Protein AF-A0A7S2J6K0-F1 (afdb_monomer_lite)

Organism: NCBI:txid327968

Foldseek 3Di:
DDDDDDDDDDDDDDDDDDDDDDDDDDDDDDDDDDDDDDDDDDDDDDDDDDDDDDDDDDDPPPDPPPPDDQPDPEPWKKWKAWPLRLKIKIAHPVLVVLLLVLCCVALNVNRSVPIDIGTDGCCVPPNQPAFPAQDPQRNRITMTGNPDPVSNVSVVVSVVVSLVVSCVVVVDDSVVSLQRSLVSGPNSDDPPPPDD

Secondary structure (DSSP, 8-state):
-PPPPPPPPP--PPPP---------PPPPPPPPPPPPPPPP-PPP-------------------------S-S-TTEEEE--TTSS-EEEEEHHHHHHHHHHHHTSTTHHHHTT---EES-HHHHH---EEEEE-SS-TTEEEEE-S-HHHHHHHHHHHHHHHHHHHHHHT--HHHHHHHHHHHSTTS---TT---

Sequence (196 aa):
QWPPMPQGQPGEQQPSLEAVARQPAEMPAAAPPAKPMAEPVAEKPVEQPAAEESEPQAAEQEKPQYVRKPLSKWTNAAYFMPRGDGWCFEGNKAYLTRALKRLQDSPLKRLYENSTLQAGTCGESRGYKNRVGADICFPKADRYSDGSWKTMLAGSTAEATEMAQFAGKTGKRPSLIEGKFREVCDSGATSFGATL

pLDDT: mean 78.18, std 17.03, range [30.7, 97.94]

Radius of gyration: 26.59 Å; chains: 1; bounding box: 59×89×52 Å

Structure (mmCIF, N/CA/C/O backbone):
data_AF-A0A7S2J6K0-F1
#
_entry.id   AF-A0A7S2J6K0-F1
#
loop_
_atom_site.group_PDB
_atom_site.id
_atom_site.type_symbol
_atom_site.label_atom_id
_atom_site.label_alt_id
_atom_site.label_comp_id
_atom_site.label_asym_id
_atom_site.label_entity_id
_atom_site.label_seq_id
_atom_site.pdbx_PDB_ins_code
_atom_site.Cartn_x
_atom_site.Cartn_y
_atom_site.Cartn_z
_atom_site.occupancy
_atom_site.B_iso_or_equiv
_atom_site.auth_seq_id
_atom_site.auth_comp_id
_atom_site.auth_asym_id
_atom_site.auth_atom_id
_atom_site.pdbx_PDB_model_num
ATOM 1 N N . GLN A 1 1 ? -13.837 -42.517 -12.004 1.00 62.06 1 GLN A N 1
ATOM 2 C CA . GLN A 1 1 ? -14.923 -42.602 -11.006 1.00 62.06 1 GLN A CA 1
ATOM 3 C C . GLN A 1 1 ? -14.745 -41.414 -10.078 1.00 62.06 1 GLN A C 1
ATOM 5 O O . GLN A 1 1 ? -13.693 -41.307 -9.464 1.00 62.06 1 GLN A O 1
ATOM 10 N N . TRP A 1 2 ? -15.670 -40.457 -10.116 1.00 51.41 2 TRP A N 1
ATOM 11 C CA . TRP A 1 2 ? -15.615 -39.232 -9.309 1.00 51.41 2 TRP A CA 1
ATOM 12 C C . TRP A 1 2 ? -16.355 -39.452 -7.981 1.00 51.41 2 TRP A C 1
ATOM 14 O O . TRP A 1 2 ? -17.357 -40.171 -7.990 1.00 51.41 2 TRP A O 1
ATOM 24 N N . PRO A 1 3 ? -15.894 -38.875 -6.855 1.00 65.12 3 PRO A N 1
ATOM 25 C CA . PRO A 1 3 ? -16.595 -39.006 -5.584 1.00 65.12 3 PRO A CA 1
ATOM 26 C C . PRO A 1 3 ? -17.894 -38.176 -5.574 1.00 65.12 3 PRO A C 1
ATOM 28 O O . PRO A 1 3 ? -17.943 -37.108 -6.194 1.00 65.12 3 PRO A O 1
ATOM 31 N N . PRO A 1 4 ? -18.949 -38.644 -4.882 1.00 67.81 4 PRO A N 1
ATOM 32 C CA . PRO A 1 4 ? -20.199 -37.905 -4.748 1.00 67.81 4 PRO A CA 1
ATOM 33 C C . PRO A 1 4 ? -20.030 -36.674 -3.846 1.00 67.81 4 PRO A C 1
ATOM 35 O O . PRO A 1 4 ? -19.311 -36.708 -2.847 1.00 67.81 4 PRO A O 1
ATOM 38 N N . MET A 1 5 ? -20.714 -35.584 -4.203 1.00 62.66 5 MET A N 1
ATOM 39 C CA . MET A 1 5 ? -20.766 -34.352 -3.410 1.00 62.66 5 MET A CA 1
ATOM 40 C C . MET A 1 5 ? -21.702 -34.510 -2.198 1.00 62.66 5 MET A C 1
ATOM 42 O O . MET A 1 5 ? -22.752 -35.147 -2.332 1.00 62.66 5 MET A O 1
ATOM 46 N N . PRO A 1 6 ? -21.374 -33.922 -1.032 1.00 68.00 6 PRO A N 1
ATOM 47 C CA . PRO A 1 6 ? -22.246 -33.963 0.136 1.00 68.00 6 PRO A CA 1
ATOM 48 C C . PRO A 1 6 ? -23.488 -33.083 -0.064 1.00 68.00 6 PRO A C 1
ATOM 50 O O . PRO A 1 6 ? -23.398 -31.931 -0.491 1.00 68.00 6 PRO A O 1
ATOM 53 N N . GLN A 1 7 ? -24.654 -33.650 0.255 1.00 68.94 7 GLN A N 1
ATOM 54 C CA . GLN A 1 7 ? -25.936 -32.950 0.279 1.00 68.94 7 GLN A CA 1
ATOM 55 C C . GLN A 1 7 ? -26.016 -32.032 1.505 1.00 68.94 7 GLN A C 1
ATOM 57 O O . GLN A 1 7 ? -25.634 -32.418 2.610 1.00 68.94 7 GLN A O 1
ATOM 62 N N . GLY A 1 8 ? -26.482 -30.802 1.280 1.00 57.81 8 GLY A N 1
ATOM 63 C CA . GLY A 1 8 ? -26.569 -29.749 2.286 1.00 57.81 8 GLY A CA 1
ATOM 64 C C . GLY A 1 8 ? -27.556 -30.056 3.413 1.00 57.81 8 GLY A C 1
ATOM 65 O O . GLY A 1 8 ? -28.595 -30.681 3.203 1.00 57.81 8 GLY A O 1
ATOM 66 N N . GLN A 1 9 ? -27.232 -29.572 4.611 1.00 64.69 9 GLN A N 1
ATOM 67 C CA . GLN A 1 9 ? -28.157 -29.545 5.739 1.00 64.69 9 GLN A CA 1
ATOM 68 C C . GLN A 1 9 ? -28.979 -28.247 5.727 1.00 64.69 9 GLN A C 1
ATOM 70 O O . GLN A 1 9 ? -28.408 -27.179 5.495 1.00 64.69 9 GLN A O 1
ATOM 75 N N . PRO A 1 10 ? -30.294 -28.304 5.997 1.00 60.75 10 PRO A N 1
ATOM 76 C CA . PRO A 1 10 ? -31.095 -27.123 6.255 1.00 60.75 10 PRO A CA 1
ATOM 77 C C . PRO A 1 10 ? -31.144 -26.832 7.759 1.00 60.75 10 PRO A C 1
ATOM 79 O O . PRO A 1 10 ? -31.333 -27.736 8.571 1.00 60.75 10 PRO A O 1
ATOM 82 N N . GLY A 1 11 ? -31.086 -25.549 8.107 1.00 56.16 11 GLY A N 1
ATOM 83 C CA . GLY 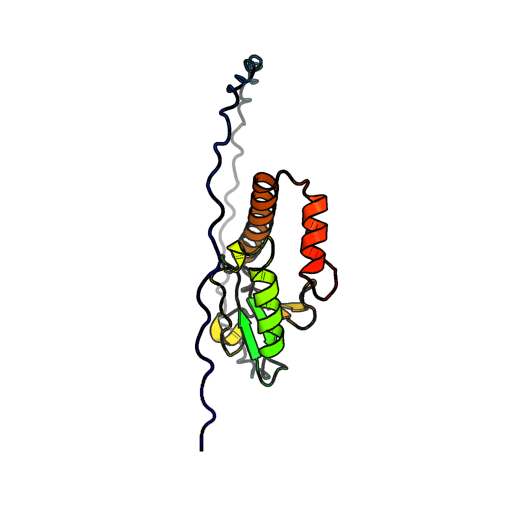A 1 11 ? -31.642 -25.056 9.363 1.00 56.16 11 GLY A CA 1
ATOM 84 C C . GLY A 1 11 ? -30.622 -24.441 10.303 1.00 56.16 11 GLY A C 1
ATOM 85 O O . GLY A 1 11 ? -30.191 -25.081 11.253 1.00 56.16 11 GLY A O 1
ATOM 86 N N . GLU A 1 12 ? -30.350 -23.153 10.108 1.00 60.84 12 GLU A N 1
ATOM 87 C CA . GLU A 1 12 ? -29.908 -22.302 11.207 1.00 60.84 12 GLU A CA 1
ATOM 88 C C . GLU A 1 12 ? -30.974 -21.224 11.417 1.00 60.84 12 GLU A C 1
ATOM 90 O O . GLU A 1 12 ? -31.349 -20.483 10.505 1.00 60.84 12 GLU A O 1
ATOM 95 N N . GLN A 1 13 ? -31.571 -21.269 12.605 1.00 57.97 13 GLN A N 1
ATOM 96 C CA . GLN A 1 13 ? -32.702 -20.461 13.037 1.00 57.97 13 GLN A CA 1
ATOM 97 C C . GLN A 1 13 ? -32.263 -19.002 13.195 1.00 57.97 13 GLN A C 1
ATOM 99 O O . GLN A 1 13 ? -31.280 -18.711 13.873 1.00 57.97 13 GLN A O 1
ATOM 104 N N . GLN A 1 14 ? -33.007 -18.074 12.590 1.00 60.84 14 GLN A N 1
ATOM 105 C CA . GLN A 1 14 ? -32.821 -16.644 12.829 1.00 60.84 14 GLN A CA 1
ATOM 106 C C . GLN A 1 14 ? -33.269 -16.292 14.258 1.00 60.84 14 GLN A C 1
ATOM 108 O O . GLN A 1 14 ? -34.401 -16.622 14.623 1.00 60.84 14 GLN A O 1
ATOM 113 N N . PRO A 1 15 ? -32.449 -15.592 15.062 1.00 63.72 15 PRO A N 1
ATOM 114 C CA . PRO A 1 15 ? -32.917 -15.032 16.319 1.00 63.72 15 PRO A CA 1
ATOM 115 C C . PRO A 1 15 ? -33.885 -13.871 16.059 1.00 63.72 15 PRO A C 1
ATOM 117 O O . PRO A 1 15 ? -33.641 -12.985 15.236 1.00 63.72 15 PRO A O 1
ATOM 120 N N . SER A 1 16 ? -35.002 -13.931 16.778 1.00 59.34 16 SER A N 1
ATOM 121 C CA . SER A 1 16 ? -36.100 -12.971 16.777 1.00 59.34 16 SER A CA 1
ATOM 122 C C . SER A 1 16 ? -35.623 -11.577 17.200 1.00 59.34 16 SER A C 1
ATOM 124 O O . SER A 1 16 ? -34.851 -11.428 18.146 1.00 59.34 16 SER A O 1
ATOM 126 N N . LEU A 1 17 ? -36.097 -10.553 16.491 1.00 53.69 17 LEU A N 1
ATOM 127 C CA . LEU A 1 17 ? -35.864 -9.142 16.785 1.00 53.69 17 LEU A CA 1
ATOM 128 C C . LEU A 1 17 ? -36.691 -8.733 18.011 1.00 53.69 17 LEU A C 1
ATOM 130 O O . LEU A 1 17 ? -37.835 -8.302 17.874 1.00 53.69 17 LEU A O 1
ATOM 134 N N . GLU A 1 18 ? -36.126 -8.861 19.210 1.00 61.12 18 GLU A N 1
ATOM 135 C CA . GLU A 1 18 ? -36.697 -8.223 20.395 1.00 61.12 18 GLU A CA 1
ATOM 136 C C . GLU A 1 18 ? -36.348 -6.730 20.440 1.00 61.12 18 GLU A C 1
ATOM 138 O O . GLU A 1 18 ? -35.238 -6.285 20.140 1.00 61.12 18 GLU A O 1
ATOM 143 N N . ALA A 1 19 ? -37.379 -5.957 20.765 1.00 58.88 19 ALA A N 1
ATOM 144 C CA . ALA A 1 19 ? -37.457 -4.514 20.692 1.00 58.88 19 ALA A CA 1
ATOM 145 C C . ALA A 1 19 ? -36.425 -3.814 21.590 1.00 58.88 19 ALA A C 1
ATOM 147 O O . ALA A 1 19 ? -36.491 -3.877 22.817 1.00 58.88 19 ALA A O 1
ATOM 148 N N . VAL A 1 20 ? -35.521 -3.051 20.973 1.00 58.31 20 VAL A N 1
ATOM 149 C CA . VAL A 1 20 ? -34.694 -2.074 21.686 1.00 58.31 20 VAL A CA 1
ATOM 150 C C . VAL A 1 20 ? -35.562 -0.862 22.013 1.00 58.31 20 VAL A C 1
ATOM 152 O O . VAL A 1 20 ? -35.980 -0.104 21.134 1.00 58.31 20 VAL A O 1
ATOM 155 N N . ALA A 1 21 ? -35.843 -0.707 23.305 1.00 56.94 21 ALA A N 1
ATOM 156 C CA . ALA A 1 21 ? -36.495 0.451 23.887 1.00 56.94 21 ALA A CA 1
ATOM 157 C C . ALA A 1 21 ? -35.779 1.751 23.478 1.00 56.94 21 ALA A C 1
ATOM 159 O O . ALA A 1 21 ? -34.568 1.905 23.646 1.00 56.94 21 ALA A O 1
ATOM 160 N N . ARG A 1 22 ? -36.555 2.701 22.947 1.00 56.19 22 ARG A N 1
ATOM 161 C CA . ARG A 1 22 ? -36.131 4.078 22.676 1.00 56.19 22 ARG A CA 1
ATOM 162 C C . ARG A 1 22 ? -35.703 4.747 23.984 1.00 56.19 22 ARG A C 1
ATOM 164 O O . ARG A 1 22 ? -36.545 4.998 24.842 1.00 56.19 22 ARG A O 1
ATOM 171 N N . GLN A 1 23 ? -34.422 5.075 24.111 1.00 69.12 23 GLN A N 1
ATOM 172 C CA . GLN A 1 23 ? -33.962 6.046 25.102 1.00 69.12 23 GLN A CA 1
ATOM 173 C C . GLN A 1 23 ? -34.340 7.469 24.645 1.00 69.12 23 GLN A C 1
ATOM 175 O O . GLN A 1 23 ? -34.286 7.753 23.443 1.00 69.12 23 GLN A O 1
ATOM 180 N N . PRO A 1 24 ? -34.751 8.360 25.565 1.00 62.44 24 PRO A N 1
ATOM 181 C CA . PRO A 1 24 ? -35.012 9.758 25.249 1.00 62.44 24 PRO A CA 1
ATOM 182 C C . PRO A 1 24 ? -33.707 10.470 24.875 1.00 62.44 24 PRO A C 1
ATOM 184 O O . PRO A 1 24 ? -32.676 10.289 25.516 1.00 62.44 24 PRO A O 1
ATOM 187 N N . ALA A 1 25 ? -33.766 11.273 23.814 1.00 52.97 25 ALA A N 1
ATOM 188 C CA . ALA A 1 25 ? -32.661 12.100 23.359 1.00 52.97 25 ALA A CA 1
ATOM 189 C C . ALA A 1 25 ? -32.331 13.171 24.411 1.00 52.97 25 ALA A C 1
ATOM 191 O O . ALA A 1 25 ? -33.130 14.078 24.647 1.00 52.97 25 ALA A O 1
ATOM 192 N N . GLU A 1 26 ? -31.151 13.080 25.023 1.00 59.31 26 GLU A N 1
ATOM 193 C CA . GLU A 1 26 ? -30.549 14.203 25.738 1.00 59.31 26 GLU A CA 1
ATOM 194 C C . GLU A 1 26 ? -30.203 15.300 24.724 1.00 59.31 26 GLU A C 1
ATOM 196 O O . GLU A 1 26 ? -29.438 15.097 23.779 1.00 59.31 26 GLU A O 1
ATOM 201 N N . MET A 1 27 ? -30.815 16.470 24.899 1.00 65.31 27 MET A N 1
ATOM 202 C CA . MET A 1 27 ? -30.489 17.667 24.133 1.00 65.31 27 MET A CA 1
ATOM 203 C C . MET A 1 27 ? -29.102 18.175 24.555 1.00 65.31 27 MET A C 1
ATOM 205 O O . MET A 1 27 ? -28.880 18.370 25.753 1.00 65.31 27 MET A O 1
ATOM 209 N N . PRO A 1 28 ? -28.171 18.442 23.622 1.00 66.69 28 PRO A N 1
ATOM 210 C CA . PRO A 1 28 ? -26.903 19.057 23.976 1.00 66.69 28 PRO A CA 1
ATOM 211 C C . PRO A 1 28 ? -27.124 20.496 24.457 1.00 66.69 28 PRO A C 1
ATOM 213 O O . PRO A 1 28 ? -27.840 21.286 23.837 1.00 66.69 28 PRO A O 1
ATOM 216 N N . ALA A 1 29 ? -26.485 20.811 25.583 1.00 63.78 29 ALA A N 1
ATOM 217 C CA . ALA A 1 29 ? -26.439 22.135 26.179 1.00 63.78 29 ALA A CA 1
ATOM 218 C C . ALA A 1 29 ? -25.915 23.186 25.186 1.00 63.78 29 ALA A C 1
ATOM 220 O O . ALA A 1 29 ? -25.004 22.931 24.395 1.00 63.7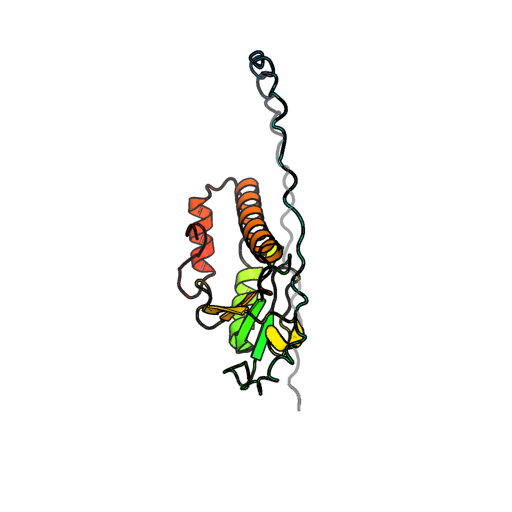8 29 ALA A O 1
ATOM 221 N N . ALA A 1 30 ? -26.514 24.376 25.257 1.00 63.94 30 ALA A N 1
ATOM 222 C CA . ALA A 1 30 ? -26.201 25.534 24.434 1.00 63.94 30 ALA A CA 1
ATOM 223 C C . ALA A 1 30 ? -24.698 25.863 24.435 1.00 63.94 30 ALA A C 1
ATOM 225 O O . ALA A 1 30 ? -24.056 25.938 25.485 1.00 63.94 30 ALA A O 1
ATOM 226 N N . ALA A 1 31 ? -24.155 26.080 23.237 1.00 70.81 31 ALA A N 1
ATOM 227 C CA . ALA A 1 31 ? -22.777 26.498 23.032 1.00 70.81 31 ALA A CA 1
ATOM 228 C C . ALA A 1 31 ? -22.505 27.871 23.688 1.00 70.81 31 ALA A C 1
ATOM 230 O O . ALA A 1 31 ? -23.368 28.753 23.638 1.00 70.81 31 ALA A O 1
ATOM 231 N N . PRO A 1 32 ? -21.315 28.086 24.278 1.00 73.81 32 PRO A N 1
ATOM 232 C CA . PRO A 1 32 ? -20.933 29.387 24.814 1.00 73.81 32 PRO A CA 1
ATOM 233 C C . PRO A 1 32 ? -20.784 30.434 23.692 1.00 73.81 32 PRO A C 1
ATOM 235 O O . PRO A 1 32 ? -20.423 30.082 22.565 1.00 73.81 32 PRO A O 1
ATOM 238 N N . PRO A 1 33 ? -21.030 31.726 23.985 1.00 68.62 33 PRO A N 1
ATOM 239 C CA . PRO A 1 33 ? -20.929 32.797 23.001 1.00 68.62 33 PRO A CA 1
ATOM 240 C C . PRO A 1 33 ? -19.501 32.924 22.458 1.00 68.62 33 PRO A C 1
ATOM 242 O O . PRO A 1 33 ? -18.520 32.926 23.207 1.00 68.62 33 PRO A O 1
ATOM 245 N N . ALA A 1 34 ? -19.404 33.039 21.133 1.00 59.97 34 ALA A N 1
ATOM 246 C CA . ALA A 1 34 ? -18.157 33.271 20.422 1.00 59.97 34 ALA A CA 1
ATOM 247 C C . ALA A 1 34 ? -17.523 34.596 20.874 1.00 59.97 34 ALA A C 1
ATOM 249 O O . ALA A 1 34 ? -18.178 35.639 20.909 1.00 59.97 34 ALA A O 1
ATOM 250 N N . LYS A 1 35 ? -16.232 34.551 21.219 1.00 70.62 35 LYS A N 1
ATOM 251 C CA . LYS A 1 35 ? -15.435 35.753 21.478 1.00 70.62 35 LYS A CA 1
ATOM 252 C C . LYS A 1 35 ? -15.275 36.556 20.176 1.00 70.62 35 LYS A C 1
ATOM 254 O O . LYS A 1 35 ? -15.101 35.939 19.124 1.00 70.62 35 LYS A O 1
ATOM 259 N N . PRO A 1 36 ? -15.302 37.899 20.235 1.00 65.75 36 PRO A N 1
ATOM 260 C CA . PRO A 1 36 ? -15.110 38.749 19.066 1.00 65.75 36 PRO A CA 1
ATOM 261 C C . PRO A 1 36 ? -13.719 38.517 18.468 1.00 65.75 36 PRO A C 1
ATOM 263 O O . PRO A 1 36 ? -12.709 38.547 19.174 1.00 65.75 36 PRO A O 1
ATOM 266 N N . MET A 1 37 ? -13.693 38.228 17.168 1.00 62.03 37 MET A N 1
ATOM 267 C CA . MET A 1 37 ? -12.468 38.078 16.392 1.00 62.03 37 MET A CA 1
ATOM 268 C C . MET A 1 37 ? -11.801 39.445 16.236 1.00 62.03 37 MET A C 1
ATOM 270 O O . MET A 1 37 ? -12.466 40.436 15.941 1.00 62.03 37 MET A O 1
ATOM 274 N N . ALA A 1 38 ? -10.492 39.473 16.473 1.00 62.28 38 ALA A N 1
ATOM 275 C CA . ALA A 1 38 ? -9.652 40.645 16.301 1.00 62.28 38 ALA A CA 1
ATOM 276 C C . ALA A 1 38 ? -9.634 41.113 14.837 1.00 62.28 38 ALA A C 1
ATOM 278 O O . ALA A 1 38 ? -9.703 40.305 13.908 1.00 62.28 38 ALA A O 1
ATOM 279 N N . GLU A 1 39 ? -9.543 42.431 14.678 1.00 66.31 39 GLU A N 1
ATOM 280 C CA . GLU A 1 39 ? -9.504 43.158 13.413 1.00 66.31 39 GLU A CA 1
ATOM 281 C C . GLU A 1 39 ? -8.365 42.700 12.480 1.00 66.31 39 GLU A C 1
ATOM 283 O O . GLU A 1 39 ? -7.273 42.357 12.946 1.00 66.31 39 GLU A O 1
ATOM 288 N N . PRO A 1 40 ? -8.586 42.730 11.152 1.00 63.16 40 PRO A N 1
ATOM 289 C CA . PRO A 1 40 ? -7.553 42.444 10.169 1.00 63.16 40 PRO A CA 1
ATOM 290 C C . PRO A 1 40 ? -6.537 43.591 10.114 1.00 63.16 40 PRO A C 1
ATOM 292 O O . PRO A 1 40 ? -6.861 44.726 9.765 1.00 63.16 40 PRO A O 1
ATOM 295 N N . VAL A 1 41 ? -5.283 43.281 10.437 1.00 63.44 41 VAL A N 1
ATOM 296 C CA . VAL A 1 41 ? -4.159 44.199 10.241 1.00 63.44 41 VAL A CA 1
ATOM 297 C C . VAL A 1 41 ? -3.853 44.246 8.744 1.00 63.44 41 VAL A C 1
ATOM 299 O O . VAL A 1 41 ? -3.550 43.224 8.135 1.00 63.44 41 VAL A O 1
ATOM 302 N N . ALA A 1 42 ? -3.974 45.432 8.150 1.00 64.81 42 ALA A N 1
ATOM 303 C CA . ALA A 1 42 ? -3.678 45.680 6.746 1.00 64.81 42 ALA A CA 1
ATOM 304 C C . ALA A 1 42 ? -2.196 45.392 6.440 1.00 64.81 42 ALA A C 1
ATOM 306 O O . ALA A 1 42 ? -1.306 46.137 6.857 1.00 64.81 42 ALA A O 1
ATOM 307 N N . GLU A 1 43 ? -1.934 44.312 5.705 1.00 55.44 43 GLU A N 1
ATOM 308 C CA . GLU A 1 43 ? -0.618 44.027 5.136 1.00 55.44 43 GLU A CA 1
ATOM 309 C C . GLU A 1 43 ? -0.312 45.001 3.992 1.00 55.44 43 GLU A C 1
ATOM 311 O O . GLU A 1 43 ? -1.120 45.230 3.089 1.00 55.44 43 GLU A O 1
ATOM 316 N N . LYS A 1 44 ? 0.875 45.609 4.060 1.00 63.22 44 LYS A N 1
ATOM 317 C CA . LYS A 1 44 ? 1.406 46.491 3.020 1.00 63.22 44 LYS A CA 1
ATOM 318 C C . LYS A 1 44 ? 1.789 45.681 1.771 1.00 63.22 44 LYS A C 1
ATOM 320 O O . LYS A 1 44 ? 2.328 44.585 1.920 1.00 63.22 44 LYS A O 1
ATOM 325 N N . PRO A 1 45 ? 1.624 46.238 0.558 1.00 61.50 45 PRO A N 1
ATOM 326 C CA . PRO A 1 45 ? 2.122 45.624 -0.669 1.00 61.50 45 PRO A CA 1
ATOM 327 C C . PRO A 1 45 ? 3.654 45.576 -0.640 1.00 61.50 45 PRO A C 1
ATOM 329 O O . PRO A 1 45 ? 4.307 46.617 -0.553 1.00 61.50 45 PRO A O 1
ATOM 332 N N . VAL A 1 46 ? 4.226 44.374 -0.690 1.00 63.00 46 VAL A N 1
ATOM 333 C CA . VAL A 1 46 ? 5.657 44.178 -0.940 1.00 63.00 46 VAL A CA 1
ATOM 334 C C . VAL A 1 46 ? 5.850 44.108 -2.450 1.00 63.00 46 VAL A C 1
ATOM 336 O O . VAL A 1 46 ? 5.389 43.180 -3.110 1.00 63.00 46 VAL A O 1
ATOM 339 N N . GLU A 1 47 ? 6.507 45.131 -2.981 1.00 62.19 47 GLU A N 1
ATOM 340 C CA . GLU A 1 47 ? 6.922 45.253 -4.373 1.00 62.19 47 GLU A CA 1
ATOM 341 C C . GLU A 1 47 ? 7.986 44.182 -4.677 1.00 62.19 47 GLU A C 1
ATOM 343 O O . GLU A 1 47 ? 9.066 44.168 -4.085 1.00 62.19 47 GLU A O 1
ATOM 348 N N . GLN A 1 48 ? 7.645 43.227 -5.547 1.00 67.19 48 GLN A N 1
ATOM 349 C CA . GLN A 1 48 ? 8.557 42.186 -6.022 1.00 67.19 48 GLN A CA 1
ATOM 350 C C . GLN A 1 48 ? 9.437 42.743 -7.151 1.00 67.19 48 GLN A C 1
ATOM 352 O O . GLN A 1 48 ? 8.891 43.251 -8.133 1.00 67.19 48 GLN A O 1
ATOM 357 N N . PRO A 1 49 ? 10.774 42.621 -7.083 1.00 58.88 49 PRO A N 1
ATOM 358 C CA . PRO A 1 49 ? 11.622 42.938 -8.221 1.00 58.88 49 PRO A CA 1
ATOM 359 C C . PRO A 1 49 ? 11.463 41.872 -9.312 1.00 58.88 49 PRO A C 1
ATOM 361 O O . PRO A 1 49 ? 11.595 40.672 -9.062 1.00 58.88 49 PRO A O 1
ATOM 364 N N . ALA A 1 50 ? 11.190 42.342 -10.529 1.00 55.81 50 ALA A N 1
ATOM 365 C CA . ALA A 1 50 ? 11.211 41.556 -11.752 1.00 55.81 50 ALA A CA 1
ATOM 366 C C . ALA A 1 50 ? 12.635 41.029 -11.991 1.00 55.81 50 ALA A C 1
ATOM 368 O O . ALA A 1 50 ? 13.535 41.787 -12.351 1.00 55.81 50 ALA A O 1
ATOM 369 N N . ALA A 1 51 ? 12.842 39.736 -11.744 1.00 56.56 51 ALA A N 1
ATOM 370 C CA . ALA A 1 51 ? 14.065 39.047 -12.118 1.00 56.56 51 ALA A CA 1
ATOM 371 C C . ALA A 1 51 ? 13.909 38.507 -13.541 1.00 56.56 51 ALA A C 1
ATOM 373 O O . ALA A 1 51 ? 13.014 37.719 -13.838 1.00 56.56 51 ALA A O 1
ATOM 374 N N . GLU A 1 52 ? 14.790 39.015 -14.389 1.00 51.69 52 GLU A N 1
ATOM 375 C CA . GLU A 1 52 ? 14.944 38.772 -15.812 1.00 51.69 52 GLU A CA 1
ATOM 376 C C . GLU A 1 52 ? 15.162 37.284 -16.119 1.00 51.69 52 GLU A C 1
ATOM 378 O O . GLU A 1 52 ? 16.091 36.635 -15.634 1.00 51.69 52 GLU A O 1
ATOM 383 N N . GLU A 1 53 ? 14.251 36.758 -16.930 1.00 53.16 53 GLU A N 1
ATOM 384 C CA . GLU A 1 53 ? 14.224 35.406 -17.461 1.00 53.16 53 GLU A CA 1
ATOM 385 C C . GLU A 1 53 ? 15.302 35.278 -18.545 1.00 53.16 53 GLU A C 1
ATOM 387 O O . GLU A 1 53 ? 15.185 35.828 -19.638 1.00 53.16 53 GLU A O 1
ATOM 392 N N . SER A 1 54 ? 16.388 34.574 -18.234 1.00 58.19 54 SER A N 1
ATOM 393 C CA . SER A 1 54 ? 17.346 34.095 -19.230 1.00 58.19 54 SER A CA 1
ATOM 394 C C . SER A 1 54 ? 17.269 32.572 -19.261 1.00 58.19 54 SER A C 1
ATOM 396 O O . SER A 1 54 ? 17.839 31.886 -18.417 1.00 58.19 54 SER A O 1
ATOM 398 N N . GLU A 1 55 ? 16.502 32.049 -20.221 1.00 61.53 55 GLU A N 1
ATOM 399 C CA . GLU A 1 55 ? 16.415 30.621 -20.538 1.00 61.53 55 GLU A CA 1
ATOM 400 C C . GLU A 1 55 ? 17.757 30.112 -21.090 1.00 61.53 55 GLU A C 1
ATOM 402 O O . GLU A 1 55 ? 18.179 30.527 -22.176 1.00 61.53 55 GLU A O 1
ATOM 407 N N . PRO A 1 56 ? 18.438 29.167 -20.418 1.00 57.38 56 PRO A N 1
ATOM 408 C CA . PRO A 1 56 ? 19.467 28.384 -21.073 1.00 57.38 56 PRO A CA 1
ATOM 409 C C . PRO A 1 56 ? 18.789 27.325 -21.947 1.00 57.38 56 PRO A C 1
ATOM 411 O O . PRO A 1 56 ? 18.069 26.456 -21.452 1.00 57.38 56 PRO A O 1
ATOM 414 N N . GLN A 1 57 ? 19.049 27.389 -23.255 1.00 55.16 57 GLN A N 1
ATOM 415 C CA . GLN A 1 57 ? 18.653 26.368 -24.222 1.00 55.16 57 GLN A CA 1
ATOM 416 C C . GLN A 1 57 ? 19.190 25.006 -23.769 1.00 55.16 57 GLN A C 1
ATOM 418 O O . GLN A 1 57 ? 20.386 24.716 -23.852 1.00 55.16 57 GLN A O 1
ATOM 423 N N . ALA A 1 58 ? 18.282 24.187 -23.243 1.00 51.19 58 ALA A N 1
ATOM 424 C CA . ALA A 1 58 ? 18.550 22.832 -22.813 1.00 51.19 58 ALA A CA 1
ATOM 425 C C . ALA A 1 58 ? 18.920 22.000 -24.041 1.00 51.19 58 ALA A C 1
ATOM 427 O O . ALA A 1 58 ? 18.061 21.608 -24.830 1.00 51.19 58 ALA A O 1
ATOM 428 N N . ALA A 1 59 ? 20.219 21.750 -24.197 1.00 56.47 59 ALA A N 1
ATOM 429 C CA . ALA A 1 59 ? 20.725 20.740 -25.103 1.00 56.47 59 ALA A CA 1
ATOM 430 C C . ALA A 1 59 ? 19.969 19.434 -24.842 1.00 56.47 59 ALA A C 1
ATOM 432 O O . ALA A 1 59 ? 19.967 18.912 -23.723 1.00 56.47 59 ALA A O 1
ATOM 433 N N . GLU A 1 60 ? 19.312 18.945 -25.888 1.00 56.75 60 GLU A N 1
ATOM 434 C CA . GLU A 1 60 ? 18.634 17.662 -25.954 1.00 56.75 60 GLU A CA 1
ATOM 435 C C . GLU A 1 60 ? 19.687 16.560 -25.774 1.00 56.75 60 GLU A C 1
ATOM 437 O O . GLU A 1 60 ? 20.252 16.018 -26.718 1.00 56.75 60 GLU A O 1
ATOM 442 N N . GLN A 1 61 ? 20.050 16.299 -24.518 1.00 55.12 61 GLN A N 1
ATOM 443 C CA . GLN A 1 61 ? 20.893 15.177 -24.155 1.00 55.12 61 GLN A CA 1
ATOM 444 C C . GLN A 1 61 ? 20.066 13.918 -24.386 1.00 55.12 61 GLN A C 1
ATOM 446 O O . GLN A 1 61 ? 19.149 13.619 -23.612 1.00 55.12 61 GLN A O 1
ATOM 451 N N . GLU A 1 62 ? 20.399 13.188 -25.453 1.00 55.28 62 GLU A N 1
ATOM 452 C CA . GLU A 1 62 ? 20.004 11.797 -25.643 1.00 55.28 62 GLU A CA 1
ATOM 453 C C . GLU A 1 62 ? 20.269 11.049 -24.336 1.00 55.28 62 GLU A C 1
ATOM 455 O O . GLU A 1 62 ? 21.410 10.763 -23.960 1.00 55.28 62 GLU A O 1
ATOM 460 N N . LYS A 1 63 ? 19.191 10.794 -23.586 1.00 48.09 63 LYS A N 1
ATOM 461 C CA . LYS A 1 63 ? 19.273 10.061 -22.330 1.00 48.09 63 LYS A CA 1
ATOM 462 C C . LYS A 1 63 ? 19.866 8.700 -22.668 1.00 48.09 63 LYS A C 1
ATOM 464 O O . LYS A 1 63 ? 19.258 7.997 -23.479 1.00 48.09 63 LYS A O 1
ATOM 469 N N . PRO A 1 64 ? 20.997 8.303 -22.055 1.00 45.28 64 PRO A N 1
ATOM 470 C CA . PRO A 1 64 ? 21.577 6.997 -22.303 1.00 45.28 64 PRO A CA 1
ATOM 471 C C . PRO A 1 64 ? 20.475 5.961 -22.112 1.00 45.28 64 PRO A C 1
ATOM 473 O O . PRO A 1 64 ? 19.854 5.903 -21.043 1.00 45.28 64 PRO A O 1
ATOM 476 N N . GLN A 1 65 ? 20.184 5.195 -23.169 1.00 48.19 65 GLN A N 1
ATOM 477 C CA . GLN A 1 65 ? 19.292 4.049 -23.088 1.00 48.19 65 GLN A CA 1
ATOM 478 C C . GLN A 1 65 ? 19.950 3.049 -22.143 1.00 48.19 65 GLN A C 1
ATOM 480 O O . GLN A 1 65 ? 20.753 2.205 -22.528 1.00 48.19 65 GLN A O 1
ATOM 485 N N . TYR A 1 66 ? 19.651 3.213 -20.857 1.00 47.38 66 TYR A N 1
ATOM 486 C CA . TYR A 1 66 ? 20.082 2.324 -19.804 1.00 47.38 66 TYR A CA 1
ATOM 487 C C . TYR A 1 66 ? 19.486 0.965 -20.146 1.00 47.38 66 TYR A C 1
ATOM 489 O O . TYR A 1 66 ? 18.270 0.781 -20.050 1.00 47.38 66 TYR A O 1
ATOM 497 N N . VAL A 1 67 ? 20.332 0.034 -20.587 1.00 45.62 67 VAL A N 1
ATOM 498 C CA . VAL A 1 67 ? 19.973 -1.375 -20.728 1.00 45.62 67 VAL A CA 1
ATOM 499 C C . VAL A 1 67 ? 19.500 -1.811 -19.347 1.00 45.62 67 VAL A C 1
ATOM 501 O O . VAL A 1 67 ? 20.295 -1.987 -18.421 1.00 45.62 67 VAL A O 1
ATOM 504 N N . ARG A 1 68 ? 18.177 -1.843 -19.158 1.00 53.00 68 ARG A N 1
ATOM 505 C CA . ARG A 1 68 ? 17.575 -2.094 -17.853 1.00 53.00 68 ARG A CA 1
ATOM 506 C C . ARG A 1 68 ? 17.900 -3.533 -17.488 1.00 53.00 68 ARG A C 1
ATOM 508 O O . ARG A 1 68 ? 17.341 -4.460 -18.067 1.00 53.00 68 ARG A O 1
ATOM 515 N N . LYS A 1 69 ? 18.796 -3.721 -16.512 1.00 55.81 69 LYS A N 1
ATOM 516 C CA . LYS A 1 69 ? 18.849 -4.976 -15.752 1.00 55.81 69 LYS A CA 1
ATOM 517 C C . LYS A 1 69 ? 17.412 -5.328 -15.341 1.00 55.81 69 LYS A C 1
ATOM 519 O O . LYS A 1 69 ? 16.674 -4.397 -15.000 1.00 55.81 69 LYS A O 1
ATOM 524 N N . PRO A 1 70 ? 17.013 -6.613 -15.380 1.00 58.22 70 PRO A N 1
ATOM 525 C CA . PRO A 1 70 ? 15.673 -7.021 -14.976 1.00 58.22 70 PRO A CA 1
ATOM 526 C C . PRO A 1 70 ? 15.364 -6.402 -13.610 1.00 58.22 70 PRO A C 1
ATOM 528 O O . PRO A 1 70 ? 16.073 -6.643 -12.634 1.00 58.22 70 PRO A O 1
ATOM 531 N N . LEU A 1 71 ? 14.366 -5.511 -13.596 1.00 60.62 71 LEU A N 1
ATOM 532 C CA . LEU A 1 71 ? 14.056 -4.624 -12.466 1.00 60.62 71 LEU A CA 1
ATOM 533 C C . LEU A 1 71 ? 13.615 -5.408 -11.225 1.00 60.62 71 LEU A C 1
ATOM 535 O O . LEU A 1 71 ? 13.772 -4.934 -10.102 1.00 60.62 71 LEU A O 1
ATOM 539 N N . SER A 1 72 ? 13.111 -6.622 -11.439 1.00 66.75 72 SER A N 1
ATOM 540 C CA . SER A 1 72 ? 12.610 -7.503 -10.400 1.00 66.75 72 SER A CA 1
ATOM 541 C C . SER A 1 72 ? 13.591 -8.640 -10.120 1.00 66.75 72 SER A C 1
ATOM 543 O O . SER A 1 72 ? 13.941 -9.432 -10.995 1.00 66.75 72 SER A O 1
ATOM 545 N N . LYS A 1 73 ? 13.951 -8.784 -8.842 1.00 83.69 73 LYS A N 1
ATOM 546 C CA . LYS A 1 73 ? 14.633 -9.970 -8.291 1.00 83.69 73 LYS A CA 1
ATOM 547 C C . LYS A 1 73 ? 13.701 -11.186 -8.134 1.00 83.69 73 LYS A C 1
ATOM 549 O O . LYS A 1 73 ? 14.125 -12.221 -7.625 1.00 83.69 73 LYS A O 1
ATOM 554 N N . TRP A 1 74 ? 12.426 -11.070 -8.510 1.00 85.75 74 TRP A N 1
ATOM 555 C CA . TRP A 1 74 ? 11.398 -12.093 -8.323 1.00 85.75 74 TRP A CA 1
ATOM 556 C C . TRP A 1 74 ? 11.002 -12.749 -9.651 1.00 85.75 74 TRP A C 1
ATOM 558 O O . TRP A 1 74 ? 10.546 -12.085 -10.577 1.00 85.75 74 TRP A O 1
ATOM 568 N N . THR A 1 75 ? 11.073 -14.081 -9.702 1.00 85.50 75 THR A N 1
ATOM 569 C CA . THR A 1 75 ? 10.641 -14.910 -10.846 1.00 85.50 75 THR A CA 1
ATOM 570 C C . THR A 1 75 ? 9.122 -14.941 -11.056 1.00 85.50 75 THR A C 1
ATOM 572 O O . THR A 1 75 ? 8.659 -15.343 -12.114 1.00 85.50 75 THR A O 1
ATOM 575 N N . ASN A 1 76 ? 8.345 -14.497 -10.062 1.00 93.12 76 ASN A N 1
ATOM 576 C CA . ASN A 1 76 ? 6.885 -14.373 -10.098 1.00 93.12 76 ASN A CA 1
ATOM 577 C C . ASN A 1 76 ? 6.470 -13.023 -9.499 1.00 93.12 76 ASN A C 1
ATOM 579 O O . ASN A 1 76 ? 5.821 -12.971 -8.448 1.00 93.12 76 ASN A O 1
ATOM 583 N N . ALA A 1 77 ? 6.938 -11.941 -10.120 1.00 95.75 77 ALA A N 1
ATOM 584 C CA . ALA A 1 77 ? 6.632 -10.586 -9.687 1.00 95.75 77 ALA A CA 1
ATOM 585 C C . ALA A 1 77 ? 5.144 -10.268 -9.868 1.00 95.75 77 ALA A C 1
ATOM 587 O O . ALA A 1 77 ? 4.518 -10.618 -10.875 1.00 95.75 77 ALA A O 1
ATOM 588 N N . ALA A 1 78 ? 4.586 -9.609 -8.867 1.00 97.56 78 ALA A N 1
ATOM 589 C CA . ALA A 1 78 ? 3.292 -8.968 -8.946 1.00 97.56 78 ALA A CA 1
ATOM 590 C C . ALA A 1 78 ? 3.370 -7.618 -8.241 1.00 97.56 78 ALA A C 1
ATOM 592 O O . ALA A 1 78 ? 4.313 -7.347 -7.490 1.00 97.56 78 ALA A O 1
ATOM 593 N N . TYR A 1 79 ? 2.342 -6.809 -8.446 1.00 97.75 79 TYR A N 1
ATOM 594 C CA . TYR A 1 79 ? 2.182 -5.558 -7.738 1.00 97.75 79 TYR A CA 1
ATOM 595 C C . TYR A 1 79 ? 0.720 -5.272 -7.403 1.00 97.75 79 TYR A C 1
ATOM 597 O O . TYR A 1 79 ? -0.199 -5.845 -7.993 1.00 97.75 79 TYR A O 1
ATOM 605 N N . PHE A 1 80 ? 0.503 -4.378 -6.446 1.00 97.81 80 PHE A N 1
ATOM 606 C CA . PHE A 1 80 ? -0.794 -3.754 -6.202 1.00 97.81 80 PHE A CA 1
ATOM 607 C C . PHE A 1 80 ? -0.594 -2.299 -5.771 1.00 97.81 80 PHE A C 1
ATOM 609 O O . PHE A 1 80 ? 0.497 -1.904 -5.352 1.00 97.81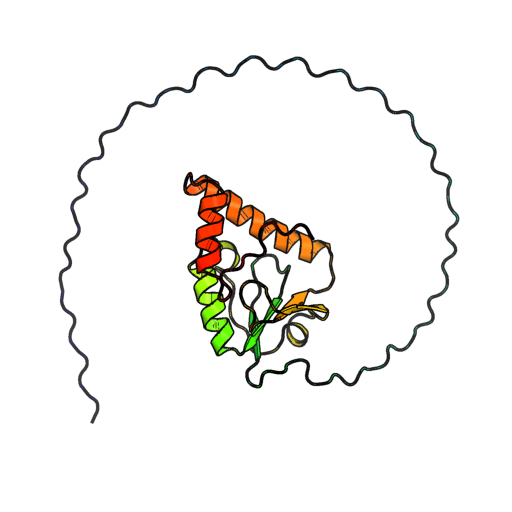 80 PHE A O 1
ATOM 616 N N . MET A 1 81 ? -1.655 -1.500 -5.869 1.00 95.94 81 MET A N 1
ATOM 617 C CA . MET A 1 81 ? -1.648 -0.093 -5.467 1.00 95.94 81 MET A CA 1
ATOM 618 C C . MET A 1 81 ? -2.849 0.200 -4.563 1.00 95.94 81 MET A C 1
ATOM 620 O O . MET A 1 81 ? -3.939 -0.309 -4.850 1.00 95.94 81 MET A O 1
ATOM 624 N N . PRO A 1 82 ? -2.678 0.979 -3.481 1.00 94.81 82 PRO A N 1
ATOM 625 C CA . PRO A 1 82 ? -3.787 1.516 -2.707 1.00 94.81 82 PRO A CA 1
ATOM 626 C C . PRO A 1 82 ? -4.587 2.527 -3.534 1.00 94.81 82 PRO A C 1
ATOM 628 O O . PRO A 1 82 ? -4.119 3.068 -4.537 1.00 94.81 82 PRO A O 1
ATOM 631 N N . ARG A 1 83 ? -5.790 2.846 -3.064 1.00 91.88 83 ARG A N 1
ATOM 632 C CA . ARG A 1 83 ? -6.573 3.974 -3.567 1.00 91.88 83 ARG A CA 1
ATOM 633 C C . ARG A 1 83 ? -5.781 5.279 -3.406 1.00 91.88 83 ARG A C 1
ATOM 635 O O . ARG A 1 83 ? -5.220 5.543 -2.348 1.00 91.88 83 ARG A O 1
ATOM 642 N N . GLY A 1 84 ? -5.779 6.106 -4.450 1.00 85.19 84 GLY A N 1
ATOM 643 C CA . GLY A 1 84 ? -5.050 7.379 -4.482 1.00 85.19 84 GLY A CA 1
ATOM 644 C C . GLY A 1 84 ? -3.666 7.299 -5.128 1.00 85.19 84 GLY A C 1
ATOM 645 O O . GLY A 1 84 ? -3.012 8.330 -5.234 1.00 85.19 84 GLY A O 1
ATOM 646 N N . ASP A 1 85 ? -3.237 6.106 -5.566 1.00 84.62 85 ASP A N 1
ATOM 647 C CA . ASP A 1 85 ? -2.078 5.888 -6.446 1.00 84.62 85 ASP A CA 1
ATOM 648 C C . ASP A 1 85 ? -0.748 6.493 -5.934 1.00 84.62 85 ASP A C 1
ATOM 650 O O . ASP A 1 85 ? 0.198 6.693 -6.688 1.00 84.62 85 ASP A O 1
ATOM 654 N N . GLY A 1 86 ? -0.623 6.775 -4.634 1.00 87.50 86 GLY A N 1
ATOM 655 C CA . GLY A 1 86 ? 0.584 7.409 -4.088 1.00 87.50 86 GLY A CA 1
ATOM 656 C C . GLY A 1 86 ? 1.812 6.497 -4.046 1.00 87.50 86 GLY A C 1
ATOM 657 O O . GLY A 1 86 ? 2.947 6.962 -4.133 1.00 87.50 86 GLY A O 1
ATOM 658 N N . TRP A 1 87 ? 1.585 5.187 -3.943 1.00 92.31 87 TRP A N 1
ATOM 659 C CA . TRP A 1 87 ? 2.627 4.176 -3.789 1.00 92.31 87 TRP A CA 1
ATOM 660 C C . TRP A 1 87 ? 2.276 2.928 -4.592 1.00 92.31 87 TRP A C 1
ATOM 662 O O . TRP A 1 87 ? 1.105 2.591 -4.748 1.00 92.31 87 TRP A O 1
ATOM 672 N N . CYS A 1 88 ? 3.289 2.202 -5.047 1.00 96.06 88 CYS A N 1
ATOM 673 C CA . CYS A 1 88 ? 3.118 0.888 -5.648 1.00 96.06 88 CYS A CA 1
ATOM 674 C C . CYS A 1 88 ? 3.937 -0.147 -4.875 1.00 96.06 88 CYS A C 1
ATOM 676 O O . CYS A 1 88 ? 5.111 0.080 -4.582 1.00 96.06 88 CYS A O 1
ATOM 678 N N . PHE A 1 89 ? 3.309 -1.267 -4.521 1.00 96.88 89 PHE A N 1
ATOM 679 C CA . PHE A 1 89 ? 3.951 -2.362 -3.800 1.00 96.88 89 PHE A CA 1
ATOM 680 C C . PHE A 1 89 ? 4.315 -3.464 -4.781 1.00 96.88 89 PHE A C 1
ATOM 682 O O . PHE A 1 89 ? 3.425 -4.012 -5.424 1.00 96.88 89 PHE A O 1
ATOM 689 N N . GLU A 1 90 ? 5.594 -3.812 -4.860 1.00 97.00 90 GLU A N 1
ATOM 690 C CA . GLU A 1 90 ? 6.124 -4.849 -5.744 1.00 97.00 90 GLU A CA 1
ATOM 691 C C . GLU A 1 90 ? 6.737 -5.992 -4.935 1.00 97.00 90 GLU A C 1
ATOM 693 O O . GLU A 1 90 ? 7.365 -5.777 -3.897 1.00 97.00 90 GLU A O 1
ATOM 698 N N . GLY A 1 91 ? 6.566 -7.229 -5.394 1.00 96.69 91 GLY A N 1
ATOM 699 C CA . GLY A 1 91 ? 7.075 -8.383 -4.670 1.00 96.69 91 GLY A CA 1
ATOM 700 C C . GLY A 1 91 ? 6.722 -9.719 -5.299 1.00 96.69 91 GLY A C 1
ATOM 701 O O . GLY A 1 91 ? 6.112 -9.812 -6.363 1.00 96.69 91 GLY A O 1
ATOM 702 N N . ASN A 1 92 ? 7.075 -10.795 -4.597 1.00 96.94 92 ASN A N 1
ATOM 703 C CA . ASN A 1 92 ? 6.625 -12.132 -4.966 1.00 96.94 92 ASN A CA 1
ATOM 704 C C . ASN A 1 92 ? 5.090 -12.229 -4.867 1.00 96.94 92 ASN A C 1
ATOM 706 O O . ASN A 1 92 ? 4.518 -11.934 -3.815 1.00 96.94 92 ASN A O 1
ATOM 710 N N . LYS A 1 93 ? 4.431 -12.716 -5.924 1.00 97.25 93 LYS A N 1
ATOM 711 C CA . LYS A 1 93 ? 2.966 -12.815 -6.014 1.00 97.25 93 LYS A CA 1
ATOM 712 C C . LYS A 1 93 ? 2.319 -13.491 -4.807 1.00 97.25 93 LYS A C 1
ATOM 714 O O . LYS A 1 93 ? 1.399 -12.931 -4.224 1.00 97.25 93 LYS A O 1
ATOM 719 N N . ALA A 1 94 ? 2.812 -14.661 -4.397 1.00 96.88 94 ALA A N 1
ATOM 720 C CA . ALA A 1 94 ? 2.222 -15.407 -3.285 1.00 96.88 94 ALA A CA 1
ATOM 721 C C . ALA A 1 94 ? 2.341 -14.649 -1.954 1.00 96.88 94 ALA A C 1
ATOM 723 O O . ALA A 1 94 ? 1.453 -14.730 -1.105 1.00 96.88 94 ALA A O 1
ATOM 724 N N . TYR A 1 95 ? 3.438 -13.910 -1.769 1.00 96.88 95 TYR A N 1
ATOM 725 C CA . TYR A 1 95 ? 3.618 -13.045 -0.610 1.00 96.88 95 TYR A CA 1
ATOM 726 C C . TYR A 1 95 ? 2.645 -11.864 -0.637 1.00 96.88 95 TYR A C 1
ATOM 728 O O . TYR A 1 95 ? 1.895 -11.677 0.324 1.00 96.88 95 TYR A O 1
ATOM 736 N N . LEU A 1 96 ? 2.594 -11.129 -1.751 1.00 97.69 96 LEU A N 1
ATOM 737 C CA . LEU A 1 96 ? 1.707 -9.978 -1.877 1.00 97.69 96 LEU A CA 1
ATOM 738 C C . LEU A 1 96 ? 0.228 -10.361 -1.768 1.00 97.69 96 LEU A C 1
ATOM 740 O O . LEU A 1 96 ? -0.541 -9.579 -1.224 1.00 97.69 96 LEU A O 1
ATOM 744 N N . THR A 1 97 ? -0.183 -11.563 -2.193 1.00 97.94 97 THR A N 1
ATOM 745 C CA . THR A 1 97 ? -1.563 -12.048 -1.986 1.00 97.94 97 THR A CA 1
ATOM 746 C C . THR A 1 97 ? -1.937 -12.052 -0.510 1.00 97.94 97 THR A C 1
ATOM 748 O O . THR A 1 97 ? -3.007 -11.572 -0.143 1.00 97.94 97 THR A O 1
ATOM 751 N N . ARG A 1 98 ? -1.048 -12.548 0.356 1.00 97.56 98 ARG A N 1
ATOM 752 C CA . ARG A 1 98 ? -1.296 -12.576 1.804 1.00 97.56 98 ARG A CA 1
ATOM 753 C C . ARG A 1 98 ? -1.202 -11.190 2.436 1.00 97.56 98 ARG A C 1
ATOM 755 O O . ARG A 1 98 ? -1.936 -10.923 3.383 1.00 97.56 98 ARG A O 1
ATOM 762 N N . ALA A 1 99 ? -0.297 -10.339 1.954 1.00 96.81 99 ALA A N 1
ATOM 763 C CA . ALA A 1 99 ? -0.168 -8.963 2.431 1.00 96.81 99 ALA A CA 1
ATOM 764 C C . ALA A 1 99 ? -1.424 -8.141 2.097 1.00 96.81 99 ALA A C 1
ATOM 766 O O . ALA A 1 99 ? -2.046 -7.574 2.990 1.00 96.81 99 ALA A O 1
ATOM 767 N N . LEU A 1 100 ? -1.864 -8.173 0.835 1.00 97.50 100 LEU A N 1
ATOM 768 C CA . LEU A 1 100 ? -3.062 -7.475 0.374 1.00 97.50 100 LEU A CA 1
ATOM 769 C C . LEU A 1 100 ? -4.323 -7.959 1.101 1.00 97.50 100 LEU A C 1
ATOM 771 O O . LEU A 1 100 ? -5.109 -7.137 1.557 1.00 97.50 100 LEU A O 1
ATOM 775 N N . LYS A 1 101 ? -4.483 -9.278 1.287 1.00 97.50 101 LYS A N 1
ATOM 776 C CA . LYS A 1 101 ? -5.593 -9.847 2.070 1.00 97.50 101 LYS A CA 1
ATOM 777 C C . LYS A 1 101 ? -5.636 -9.261 3.487 1.00 97.50 101 LYS A C 1
ATOM 779 O O . LYS A 1 101 ? -6.688 -8.819 3.931 1.00 97.50 101 LYS A O 1
ATOM 784 N N . ARG A 1 102 ? -4.489 -9.208 4.176 1.00 96.06 102 ARG A N 1
ATOM 785 C CA . ARG A 1 102 ? -4.390 -8.640 5.530 1.00 96.06 102 ARG A CA 1
ATOM 786 C C . ARG A 1 102 ? -4.735 -7.156 5.562 1.00 96.06 102 ARG A C 1
ATOM 788 O O . ARG A 1 102 ? -5.466 -6.733 6.449 1.00 96.06 102 ARG A O 1
ATOM 795 N N . LEU A 1 103 ? -4.285 -6.386 4.573 1.00 95.69 103 LEU A N 1
ATOM 796 C CA . LEU A 1 103 ? -4.656 -4.977 4.429 1.00 95.69 103 LEU A CA 1
ATOM 797 C C . LEU A 1 103 ? -6.164 -4.797 4.204 1.00 95.69 103 LEU A C 1
ATOM 799 O O . LEU A 1 103 ? -6.779 -3.938 4.835 1.00 95.69 103 LEU A O 1
ATOM 803 N N . GLN A 1 104 ? -6.777 -5.641 3.375 1.00 96.25 104 GLN A N 1
ATOM 804 C CA . GLN A 1 104 ? -8.218 -5.628 3.103 1.00 96.25 104 GLN A CA 1
ATOM 805 C C . GLN A 1 104 ? -9.075 -6.072 4.297 1.00 96.25 104 GLN A C 1
ATOM 807 O O . GLN A 1 104 ? -10.232 -5.667 4.398 1.00 96.25 104 GLN A O 1
ATOM 812 N N . ASP A 1 105 ? -8.520 -6.861 5.216 1.00 95.44 105 ASP A N 1
ATOM 813 C CA . ASP A 1 105 ? -9.188 -7.273 6.456 1.00 95.44 105 ASP A CA 1
ATOM 814 C C . ASP A 1 105 ? -8.906 -6.308 7.631 1.00 95.44 105 ASP A C 1
ATOM 816 O O . ASP A 1 105 ? -9.464 -6.456 8.719 1.00 95.44 105 ASP A O 1
ATOM 820 N N . SER A 1 106 ? -8.049 -5.302 7.424 1.00 93.06 106 SER A N 1
ATOM 821 C CA . SER A 1 106 ? -7.605 -4.360 8.455 1.00 93.06 106 SER A CA 1
ATOM 822 C C . SER A 1 106 ? -8.486 -3.104 8.564 1.00 93.06 106 SER A C 1
ATOM 824 O O . SER A 1 106 ? -9.347 -2.861 7.714 1.00 93.06 106 SER A O 1
ATOM 826 N N . PRO A 1 107 ? -8.238 -2.218 9.550 1.00 91.19 107 PRO A N 1
ATOM 827 C CA . PRO A 1 107 ? -8.823 -0.877 9.558 1.00 91.19 107 PRO A CA 1
ATOM 828 C C . PRO A 1 107 ? -8.541 -0.039 8.295 1.00 91.19 107 PRO A C 1
ATOM 830 O O . PRO A 1 107 ? -9.302 0.884 8.020 1.00 91.19 107 PRO A O 1
ATOM 833 N N . LEU A 1 108 ? -7.508 -0.369 7.502 1.00 92.12 108 LEU A N 1
ATOM 834 C CA . LEU A 1 108 ? -7.221 0.257 6.201 1.00 92.12 108 LEU A CA 1
ATOM 835 C C . LEU A 1 108 ? -8.043 -0.315 5.046 1.00 92.12 108 LEU A C 1
ATOM 837 O O . LEU A 1 108 ? -7.785 0.041 3.899 1.00 92.12 108 LEU A O 1
ATOM 841 N N . LYS A 1 109 ? -9.019 -1.194 5.302 1.00 94.81 109 LYS A N 1
ATOM 842 C CA . LYS A 1 109 ? -9.793 -1.873 4.256 1.00 94.81 109 LYS A CA 1
ATOM 843 C C . LYS A 1 109 ? -10.218 -0.945 3.122 1.00 94.81 109 LYS A C 1
ATOM 845 O O . LYS A 1 109 ? -10.015 -1.293 1.971 1.00 94.81 109 LYS A O 1
ATOM 850 N N . ARG A 1 110 ? -10.753 0.239 3.428 1.00 93.62 110 ARG A N 1
ATOM 851 C CA . ARG A 1 110 ? -11.217 1.220 2.428 1.00 93.62 110 ARG A CA 1
ATOM 852 C C . ARG A 1 110 ? -10.121 1.723 1.492 1.00 93.62 110 ARG A C 1
ATOM 854 O O . ARG A 1 110 ? -10.387 1.977 0.321 1.00 93.62 110 ARG A O 1
ATOM 861 N N . LEU A 1 111 ? -8.890 1.834 1.985 1.00 93.88 111 LEU A N 1
ATOM 862 C CA . LEU A 1 111 ? -7.745 2.209 1.164 1.00 93.88 111 LEU A CA 1
ATOM 863 C C . LEU A 1 111 ? -7.383 1.102 0.162 1.00 93.88 111 LEU A C 1
ATOM 865 O O . LEU A 1 111 ? -6.896 1.401 -0.923 1.00 93.88 111 LEU A O 1
ATOM 869 N N . TYR A 1 112 ? -7.657 -0.161 0.502 1.00 96.00 112 TYR A N 1
ATOM 870 C CA . TYR A 1 112 ? -7.263 -1.338 -0.282 1.00 96.00 112 TYR A CA 1
ATOM 871 C C . TYR A 1 112 ? -8.439 -2.130 -0.877 1.00 96.00 112 TYR A C 1
ATOM 873 O O . TYR A 1 112 ? -8.234 -3.186 -1.476 1.00 96.00 112 TYR A O 1
ATOM 881 N N . GLU A 1 113 ? -9.678 -1.655 -0.728 1.00 96.00 113 GLU A N 1
ATOM 882 C CA . GLU A 1 113 ? -10.888 -2.431 -1.045 1.00 96.00 113 GLU A CA 1
ATOM 883 C C . GLU A 1 113 ? -10.990 -2.772 -2.534 1.00 96.00 113 GLU A C 1
ATOM 885 O O . GLU A 1 113 ? -11.434 -3.859 -2.889 1.00 96.00 113 GLU A O 1
ATOM 890 N N . ASN A 1 114 ? -10.499 -1.872 -3.390 1.00 95.94 114 ASN A N 1
ATOM 891 C CA . ASN A 1 114 ? -10.473 -2.037 -4.845 1.00 95.94 114 ASN A CA 1
ATOM 892 C C . ASN A 1 114 ? -9.084 -2.423 -5.371 1.00 95.94 114 ASN A C 1
ATOM 894 O O . ASN A 1 114 ? -8.879 -2.543 -6.580 1.00 95.94 114 ASN A O 1
ATOM 898 N N . SER A 1 115 ? -8.111 -2.594 -4.477 1.00 97.19 115 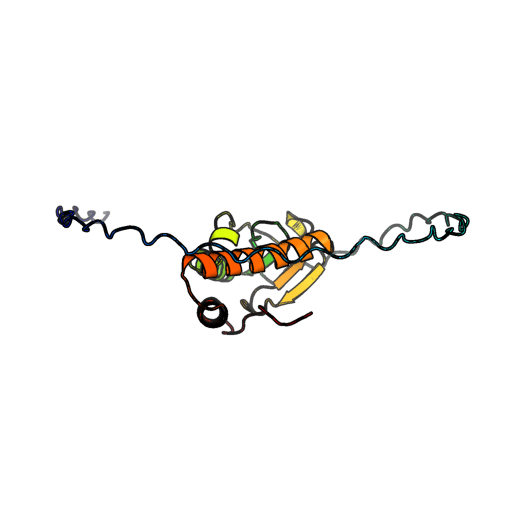SER A N 1
ATOM 899 C CA . SER A 1 115 ? -6.768 -3.004 -4.855 1.00 97.19 115 SER A CA 1
ATOM 900 C C . SER A 1 115 ? -6.791 -4.461 -5.296 1.00 97.19 115 SER A C 1
ATOM 902 O O . SER A 1 115 ? -7.307 -5.340 -4.606 1.00 97.19 115 SER A O 1
ATOM 904 N N . THR A 1 116 ? -6.201 -4.726 -6.455 1.00 97.69 116 THR A N 1
ATOM 905 C CA . THR A 1 116 ? -6.059 -6.073 -7.005 1.00 97.69 116 THR A CA 1
ATOM 906 C C . THR A 1 116 ? -4.602 -6.339 -7.334 1.00 97.69 116 THR A C 1
ATOM 908 O O . THR A 1 116 ? -3.832 -5.422 -7.624 1.00 97.69 116 THR A O 1
ATOM 911 N N . LEU A 1 117 ? -4.215 -7.610 -7.259 1.00 97.94 117 LEU A N 1
ATOM 912 C CA . LEU A 1 117 ? -2.887 -8.038 -7.668 1.00 97.94 117 LEU A CA 1
ATOM 913 C C . LEU A 1 117 ? -2.805 -8.130 -9.182 1.00 97.94 117 LEU A C 1
ATOM 915 O O . LEU A 1 117 ? -3.545 -8.885 -9.809 1.00 97.94 117 LEU A O 1
ATOM 919 N N . GLN A 1 118 ? -1.853 -7.401 -9.742 1.00 97.81 118 GLN A N 1
ATOM 920 C CA . GLN A 1 118 ? -1.538 -7.399 -11.160 1.00 97.81 118 GLN A CA 1
ATOM 921 C C . GLN A 1 118 ? -0.182 -8.089 -11.360 1.00 97.81 118 GLN A C 1
ATOM 923 O O . GLN A 1 118 ? 0.705 -7.997 -10.512 1.00 97.81 118 GLN A O 1
ATOM 928 N N . ALA A 1 119 ? -0.034 -8.852 -12.443 1.00 96.94 119 ALA A N 1
ATOM 929 C CA . ALA A 1 119 ? 1.237 -9.495 -12.768 1.00 96.94 119 ALA A CA 1
ATOM 930 C C . ALA A 1 119 ? 2.242 -8.458 -13.293 1.00 96.94 119 ALA A C 1
ATOM 932 O O . ALA A 1 119 ? 1.844 -7.531 -13.994 1.00 96.94 119 ALA A O 1
ATOM 933 N N . GLY A 1 120 ? 3.527 -8.644 -12.985 1.00 95.00 120 GLY A N 1
ATOM 934 C CA . GLY A 1 120 ? 4.603 -7.754 -13.426 1.00 95.00 120 GLY A CA 1
ATOM 935 C C . GLY A 1 120 ? 5.126 -6.846 -12.317 1.00 95.00 120 GLY A C 1
ATOM 936 O O . GLY A 1 120 ? 4.973 -7.142 -11.129 1.00 95.00 120 G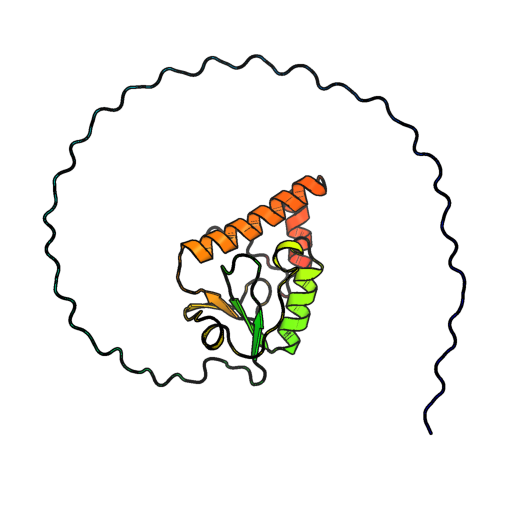LY A O 1
ATOM 937 N N . THR A 1 121 ? 5.770 -5.755 -12.723 1.00 95.88 121 THR A N 1
ATOM 938 C CA . THR A 1 121 ? 6.442 -4.798 -11.833 1.00 95.88 121 THR A CA 1
ATOM 939 C C . THR A 1 121 ? 5.728 -3.443 -11.812 1.00 95.88 121 THR A C 1
ATOM 941 O O . THR A 1 121 ? 5.012 -3.080 -12.755 1.00 95.88 121 THR A O 1
ATOM 944 N N . CYS A 1 122 ? 5.949 -2.666 -10.750 1.00 95.62 122 CYS A N 1
ATOM 945 C CA . CYS A 1 122 ? 5.462 -1.295 -10.607 1.00 95.62 122 CYS A CA 1
ATOM 946 C C . CYS A 1 122 ? 6.035 -0.376 -11.699 1.00 95.62 122 CYS A C 1
ATOM 948 O O . CYS A 1 122 ? 5.335 0.474 -12.262 1.00 95.62 122 CYS A O 1
ATOM 950 N N . GLY A 1 123 ? 7.313 -0.573 -12.031 1.00 93.50 123 GLY A N 1
ATOM 951 C CA . GLY A 1 123 ? 8.017 0.216 -13.037 1.00 93.50 123 GLY A CA 1
ATOM 952 C C . GLY A 1 123 ? 7.519 -0.024 -14.463 1.00 93.50 123 GLY A C 1
ATOM 953 O O . GLY A 1 123 ? 7.373 0.939 -15.216 1.00 93.50 123 GLY A O 1
ATOM 954 N N . GLU A 1 124 ? 7.253 -1.277 -14.837 1.00 90.50 124 GLU A N 1
ATOM 955 C CA . GLU A 1 124 ? 6.792 -1.635 -16.188 1.00 90.50 124 GLU A CA 1
ATOM 956 C C . GLU A 1 124 ? 5.332 -1.252 -16.415 1.00 90.50 124 GLU A C 1
ATOM 958 O O . GLU A 1 124 ? 4.995 -0.707 -17.461 1.00 90.50 124 GLU A O 1
ATOM 963 N N . SER A 1 125 ? 4.473 -1.501 -15.427 1.00 89.62 125 SER A N 1
ATOM 964 C CA . SER A 1 125 ? 3.025 -1.418 -15.637 1.00 89.62 125 SER A CA 1
ATOM 965 C C . SER A 1 125 ? 2.460 -0.022 -15.396 1.00 89.62 125 SER A C 1
ATOM 967 O O . SER A 1 125 ? 1.420 0.335 -15.947 1.00 89.62 125 SER A O 1
ATOM 969 N N . ARG A 1 126 ? 3.113 0.765 -14.533 1.00 90.31 126 ARG A N 1
ATOM 970 C CA . ARG A 1 126 ? 2.596 2.059 -14.062 1.00 90.31 126 ARG A CA 1
ATOM 971 C C . ARG A 1 126 ? 3.615 3.195 -14.123 1.00 90.31 126 ARG A C 1
ATOM 973 O O . ARG A 1 126 ? 3.267 4.333 -13.837 1.00 90.31 126 ARG A O 1
ATOM 980 N N . GLY A 1 127 ? 4.867 2.915 -14.491 1.00 92.12 127 GLY A N 1
ATOM 981 C CA . GLY A 1 127 ? 5.908 3.939 -14.601 1.00 92.12 127 GLY A CA 1
ATOM 982 C C . GLY A 1 127 ? 6.512 4.390 -13.266 1.00 92.12 127 GLY A C 1
ATOM 983 O O . GLY A 1 127 ? 7.205 5.407 -13.239 1.00 92.12 127 GLY A O 1
ATOM 984 N N . TYR A 1 128 ? 6.311 3.637 -12.181 1.00 93.25 128 TYR A N 1
ATOM 985 C CA . TYR A 1 128 ? 6.861 3.941 -10.855 1.00 93.25 128 TYR A CA 1
ATOM 986 C C . TYR A 1 128 ? 8.339 3.543 -10.829 1.00 93.25 128 TYR A C 1
ATOM 988 O O . TYR A 1 128 ? 8.695 2.396 -10.563 1.00 93.25 128 TYR A O 1
ATOM 996 N N . LYS A 1 129 ? 9.214 4.481 -11.200 1.00 90.62 129 LYS A N 1
ATOM 997 C CA . LYS A 1 129 ? 10.652 4.220 -11.399 1.00 90.62 129 LYS A CA 1
ATOM 998 C C . LYS A 1 129 ? 11.470 4.355 -10.117 1.00 90.62 129 LYS A C 1
ATOM 1000 O O . LYS A 1 129 ? 12.589 3.848 -10.067 1.00 90.62 129 LYS A O 1
ATOM 1005 N N . ASN A 1 130 ? 10.937 5.024 -9.097 1.00 92.12 130 ASN A N 1
ATOM 1006 C CA . ASN A 1 130 ? 11.692 5.366 -7.899 1.00 92.12 130 ASN A CA 1
ATOM 1007 C C . ASN A 1 130 ? 11.417 4.337 -6.808 1.00 92.12 130 ASN A C 1
ATOM 1009 O O . ASN A 1 130 ? 10.377 4.375 -6.154 1.00 92.12 130 ASN A O 1
ATOM 1013 N N . ARG A 1 131 ? 12.350 3.403 -6.607 1.00 93.25 131 ARG A N 1
ATOM 1014 C CA . ARG A 1 131 ? 12.294 2.484 -5.467 1.00 93.25 131 ARG A CA 1
ATOM 1015 C C . ARG A 1 131 ? 12.583 3.269 -4.189 1.00 93.25 131 ARG A C 1
ATOM 1017 O O . ARG A 1 131 ? 13.689 3.766 -4.013 1.00 93.25 131 ARG A O 1
ATOM 1024 N N . VAL A 1 132 ? 11.606 3.327 -3.293 1.00 91.56 132 VAL A N 1
ATOM 1025 C CA . VAL A 1 132 ? 11.728 3.964 -1.973 1.00 91.56 132 VAL A CA 1
ATOM 1026 C C . VAL A 1 132 ? 12.495 3.048 -1.020 1.00 91.56 132 VAL A C 1
ATOM 1028 O O . VAL A 1 132 ? 13.313 3.505 -0.231 1.00 91.56 132 VAL A O 1
ATOM 1031 N N . GLY A 1 133 ? 12.273 1.737 -1.124 1.00 91.25 133 GLY A N 1
ATOM 1032 C CA . GLY A 1 133 ? 12.925 0.736 -0.285 1.00 91.25 133 GLY A CA 1
ATOM 1033 C C . GLY A 1 133 ? 12.006 -0.437 0.022 1.00 91.25 133 GLY A C 1
ATOM 1034 O O . GLY A 1 133 ? 10.927 -0.549 -0.556 1.00 91.25 133 GLY A O 1
ATOM 1035 N N . ALA A 1 134 ? 12.444 -1.307 0.930 1.00 93.06 134 ALA A N 1
ATOM 1036 C CA . ALA A 1 134 ? 11.572 -2.338 1.478 1.00 93.06 134 ALA A CA 1
ATOM 1037 C C . ALA A 1 134 ? 10.489 -1.685 2.342 1.00 93.06 134 ALA A C 1
ATOM 1039 O O . ALA A 1 134 ? 10.750 -0.710 3.050 1.00 93.06 134 ALA A O 1
ATOM 1040 N N . ASP A 1 135 ? 9.279 -2.225 2.284 1.00 91.75 135 ASP A N 1
ATOM 1041 C CA . ASP A 1 135 ? 8.188 -1.729 3.102 1.00 91.75 135 ASP A CA 1
ATOM 1042 C C . ASP A 1 135 ? 8.409 -2.058 4.589 1.00 91.75 135 ASP A C 1
ATOM 1044 O O . ASP A 1 135 ? 8.755 -3.187 4.938 1.00 91.75 135 ASP A O 1
ATOM 1048 N N . ILE A 1 136 ? 8.190 -1.084 5.480 1.00 89.75 136 ILE A N 1
ATOM 1049 C CA . ILE A 1 136 ? 8.367 -1.281 6.930 1.00 89.75 136 ILE A CA 1
ATOM 1050 C C . ILE A 1 136 ? 7.393 -2.341 7.469 1.00 89.75 136 ILE A C 1
ATOM 1052 O O . ILE A 1 136 ? 7.773 -3.141 8.323 1.00 89.75 136 ILE A O 1
ATOM 1056 N N . CYS A 1 137 ? 6.156 -2.365 6.970 1.00 91.31 137 CYS A N 1
ATOM 1057 C CA . CYS A 1 137 ? 5.099 -3.283 7.395 1.00 91.31 137 CYS A CA 1
ATOM 1058 C C . CYS A 1 137 ? 5.236 -4.655 6.703 1.00 91.31 137 CYS A C 1
ATOM 1060 O O . CYS A 1 137 ? 5.027 -5.699 7.327 1.00 91.31 137 CYS A O 1
ATOM 1062 N N . PHE A 1 138 ? 5.658 -4.664 5.436 1.00 94.62 138 PHE A N 1
ATOM 1063 C CA . PHE A 1 138 ? 5.822 -5.845 4.586 1.00 94.62 138 PHE A CA 1
ATOM 1064 C C . PHE A 1 138 ? 7.249 -5.947 4.018 1.00 94.62 138 PHE A C 1
ATOM 1066 O O . PHE A 1 138 ? 7.456 -5.739 2.824 1.00 94.62 138 PHE A O 1
ATOM 1073 N N . PRO A 1 139 ? 8.258 -6.342 4.816 1.00 94.12 139 PRO A N 1
ATOM 1074 C CA . PRO A 1 139 ? 9.677 -6.247 4.444 1.00 94.12 139 PRO A CA 1
ATOM 1075 C C . PRO A 1 139 ? 10.102 -7.122 3.254 1.00 94.12 139 PRO A C 1
ATOM 1077 O O . PRO A 1 139 ? 11.220 -6.994 2.759 1.00 94.12 139 PRO A O 1
ATOM 1080 N N . LYS A 1 140 ? 9.238 -8.033 2.783 1.00 94.62 140 LYS A N 1
ATOM 1081 C CA . LYS A 1 140 ? 9.480 -8.831 1.566 1.00 94.62 140 LYS A CA 1
ATOM 1082 C C . LYS A 1 140 ? 8.844 -8.216 0.310 1.00 94.62 140 LYS A C 1
ATOM 1084 O O . LYS A 1 140 ? 8.925 -8.827 -0.757 1.00 94.62 140 LYS A O 1
ATOM 1089 N N . ALA A 1 141 ? 8.224 -7.045 0.439 1.00 95.88 141 ALA A N 1
ATOM 1090 C CA . ALA A 1 141 ? 7.759 -6.195 -0.645 1.00 95.88 141 ALA A CA 1
ATOM 1091 C C . ALA A 1 141 ? 8.611 -4.922 -0.702 1.00 95.88 141 ALA A C 1
ATOM 1093 O O . ALA A 1 141 ? 9.019 -4.384 0.328 1.00 95.88 141 ALA A O 1
ATOM 1094 N N . ASP A 1 142 ? 8.871 -4.441 -1.910 1.00 95.75 142 ASP A N 1
ATOM 1095 C CA . ASP A 1 142 ? 9.477 -3.135 -2.131 1.00 95.75 142 ASP A CA 1
ATOM 1096 C C . ASP A 1 142 ? 8.384 -2.113 -2.474 1.00 95.75 142 ASP A C 1
ATOM 1098 O O . ASP A 1 142 ? 7.413 -2.420 -3.168 1.00 95.75 142 ASP A O 1
ATOM 1102 N N . ARG A 1 143 ? 8.545 -0.886 -1.976 1.00 94.81 143 ARG A N 1
ATOM 1103 C CA . ARG A 1 143 ? 7.671 0.250 -2.259 1.00 94.81 143 ARG A CA 1
ATOM 1104 C C . ARG A 1 143 ? 8.306 1.123 -3.333 1.00 94.81 143 ARG A C 1
ATOM 1106 O O . ARG A 1 143 ? 9.488 1.467 -3.253 1.00 94.81 143 ARG A O 1
ATOM 1113 N N . TYR A 1 144 ? 7.508 1.507 -4.316 1.00 95.00 144 TYR A N 1
ATOM 1114 C CA . TYR A 1 144 ? 7.898 2.392 -5.402 1.00 95.00 144 TYR A CA 1
ATOM 1115 C C . TYR A 1 144 ? 7.015 3.640 -5.420 1.00 95.00 144 TYR A C 1
ATOM 1117 O O . TYR A 1 144 ? 5.842 3.584 -5.045 1.00 95.00 144 TYR A O 1
ATOM 1125 N N . SER A 1 145 ? 7.573 4.751 -5.893 1.00 93.75 145 SER A N 1
ATOM 1126 C CA . SER A 1 145 ? 6.855 5.984 -6.214 1.00 93.75 145 SER A CA 1
ATOM 1127 C C . SER A 1 145 ? 7.112 6.399 -7.666 1.00 93.75 145 SER A C 1
ATOM 1129 O O . SER A 1 145 ? 8.091 5.997 -8.308 1.00 93.75 145 SER A O 1
ATOM 1131 N N . ASP A 1 146 ? 6.221 7.227 -8.195 1.00 92.12 146 ASP A N 1
ATOM 1132 C CA . ASP A 1 146 ? 6.403 7.928 -9.468 1.00 92.12 146 ASP A CA 1
ATOM 1133 C C . ASP A 1 146 ? 7.356 9.137 -9.338 1.00 92.12 146 ASP A C 1
ATOM 1135 O O . ASP A 1 146 ? 7.758 9.726 -10.338 1.00 92.12 146 ASP A O 1
ATOM 1139 N N . GLY A 1 147 ? 7.784 9.468 -8.111 1.00 90.12 147 GLY A N 1
ATOM 1140 C CA . GLY A 1 147 ? 8.640 10.616 -7.791 1.00 90.12 147 GLY A CA 1
ATOM 1141 C C . GLY A 1 147 ? 7.891 11.937 -7.649 1.00 90.12 147 GLY A C 1
ATOM 1142 O O . GLY A 1 147 ? 8.513 12.955 -7.351 1.00 90.12 147 GLY A O 1
ATOM 1143 N N . SER A 1 148 ? 6.571 11.947 -7.832 1.00 91.31 148 SER A N 1
ATOM 1144 C CA . SER A 1 148 ? 5.769 13.145 -7.637 1.00 91.31 148 SER A CA 1
ATOM 1145 C C . SER A 1 148 ? 5.465 13.317 -6.149 1.00 91.31 148 SER A C 1
ATOM 1147 O O . SER A 1 148 ? 4.879 12.468 -5.478 1.00 91.31 148 SER A O 1
ATOM 1149 N N . TRP A 1 149 ? 5.862 14.464 -5.601 1.00 86.81 149 TRP A N 1
ATOM 1150 C CA . TRP A 1 149 ? 5.559 14.796 -4.210 1.00 86.81 149 TRP A CA 1
ATOM 1151 C C . TRP A 1 149 ? 4.047 14.865 -3.957 1.00 86.81 149 TRP A C 1
ATOM 1153 O O . TRP A 1 149 ? 3.600 14.552 -2.857 1.00 86.81 149 TRP A O 1
ATOM 1163 N N . LYS A 1 150 ? 3.249 15.219 -4.976 1.00 88.94 150 LYS A N 1
ATOM 1164 C CA . LYS A 1 150 ? 1.786 15.315 -4.873 1.00 88.94 150 LYS A CA 1
ATOM 1165 C C . LYS A 1 150 ? 1.146 13.947 -4.656 1.00 88.94 150 LYS A C 1
ATOM 1167 O O . LYS A 1 150 ? 0.265 13.818 -3.815 1.00 88.94 150 LYS A O 1
ATOM 1172 N N . THR A 1 151 ? 1.596 12.933 -5.390 1.00 86.06 151 THR A N 1
ATOM 1173 C CA . THR A 1 151 ? 1.116 11.547 -5.272 1.00 86.06 151 THR A CA 1
ATOM 1174 C C . THR A 1 151 ? 1.593 10.927 -3.966 1.00 86.06 151 THR A C 1
ATOM 1176 O O . THR A 1 151 ? 0.783 10.341 -3.251 1.00 86.06 151 THR A O 1
ATOM 1179 N N . MET A 1 152 ? 2.854 11.143 -3.578 1.00 82.94 152 MET A N 1
ATOM 1180 C CA . MET A 1 152 ? 3.351 10.699 -2.268 1.00 82.94 152 MET A CA 1
ATOM 1181 C C . MET A 1 152 ? 2.554 11.321 -1.111 1.00 82.94 152 MET A C 1
ATOM 1183 O O . MET A 1 152 ? 2.128 10.606 -0.204 1.00 82.94 152 MET A O 1
ATOM 1187 N N . LEU A 1 153 ? 2.291 12.632 -1.163 1.00 87.06 153 LEU A N 1
ATOM 1188 C CA . LEU A 1 153 ? 1.481 13.320 -0.158 1.00 87.06 153 LEU A CA 1
ATOM 1189 C C . LEU A 1 153 ? 0.044 12.790 -0.141 1.00 87.06 153 LEU A C 1
ATOM 1191 O O . LEU A 1 153 ? -0.471 12.489 0.930 1.00 87.06 153 LEU A O 1
ATOM 1195 N N . ALA A 1 154 ? -0.581 12.613 -1.309 1.00 86.38 154 ALA A N 1
ATOM 1196 C CA . ALA A 1 154 ? -1.927 12.054 -1.412 1.00 86.38 154 ALA A CA 1
ATOM 1197 C C . ALA A 1 154 ? -2.017 10.648 -0.798 1.00 86.38 154 ALA A C 1
ATOM 1199 O O . ALA A 1 154 ? -2.966 10.365 -0.067 1.00 86.38 154 ALA A O 1
ATOM 1200 N N . GLY A 1 155 ? -1.011 9.796 -1.029 1.00 83.56 155 GLY A N 1
ATOM 1201 C CA . GLY A 1 155 ? -0.909 8.478 -0.402 1.00 83.56 155 GLY A CA 1
ATOM 1202 C C . GLY A 1 155 ? -0.864 8.566 1.125 1.00 83.56 155 GLY A C 1
ATOM 1203 O O . GLY A 1 155 ? -1.674 7.935 1.802 1.00 83.56 155 GLY A O 1
ATOM 1204 N N . SER A 1 156 ? 0.020 9.405 1.668 1.00 84.00 156 SER A N 1
ATOM 1205 C CA . SER A 1 156 ? 0.147 9.608 3.119 1.00 84.00 156 SER A CA 1
ATOM 1206 C C . SER A 1 156 ? -1.119 10.202 3.750 1.00 84.00 156 SER A C 1
ATOM 1208 O O . SER A 1 156 ? -1.553 9.775 4.821 1.00 84.00 156 SER A O 1
ATOM 1210 N N . THR A 1 157 ? -1.757 11.170 3.086 1.00 87.38 157 THR A N 1
ATOM 1211 C CA . THR A 1 157 ? -3.013 11.771 3.552 1.00 87.38 157 THR A CA 1
ATOM 1212 C C . THR A 1 157 ? -4.161 10.768 3.522 1.00 87.38 157 THR A C 1
ATOM 1214 O O . THR A 1 157 ? -4.988 10.776 4.436 1.00 87.38 157 THR A O 1
ATOM 1217 N N . ALA A 1 158 ? -4.220 9.886 2.521 1.00 87.44 158 ALA A N 1
ATOM 1218 C CA . ALA A 1 158 ? -5.246 8.852 2.436 1.00 87.44 158 ALA A CA 1
ATOM 1219 C C . ALA A 1 158 ? -5.138 7.855 3.601 1.00 87.44 158 ALA A C 1
ATOM 1221 O O . ALA A 1 158 ? -6.141 7.570 4.255 1.00 87.44 158 ALA A O 1
ATOM 1222 N N . GLU A 1 159 ? -3.926 7.399 3.930 1.00 84.88 159 GLU A N 1
ATOM 1223 C CA . GLU A 1 159 ? -3.689 6.533 5.091 1.00 84.88 159 GLU A CA 1
ATOM 1224 C C . GLU A 1 159 ? -4.083 7.215 6.413 1.00 84.88 159 GLU A C 1
ATOM 1226 O O . GLU A 1 159 ? -4.829 6.643 7.212 1.00 84.88 159 GLU A O 1
ATOM 1231 N N . ALA A 1 160 ? -3.649 8.464 6.626 1.00 86.62 160 ALA A N 1
ATOM 1232 C CA . ALA A 1 160 ? -4.003 9.239 7.818 1.00 86.62 160 ALA A CA 1
ATOM 1233 C C . ALA A 1 160 ? -5.519 9.472 7.945 1.00 86.62 160 ALA A C 1
ATOM 1235 O O . ALA A 1 160 ? -6.088 9.360 9.034 1.00 86.62 160 ALA A O 1
ATOM 1236 N N . THR A 1 161 ? -6.185 9.753 6.824 1.00 89.50 161 THR A N 1
ATOM 1237 C CA . THR A 1 161 ? -7.634 9.978 6.771 1.00 89.50 161 THR A CA 1
ATOM 1238 C C . THR A 1 161 ? -8.404 8.712 7.123 1.00 89.50 161 THR A C 1
ATOM 1240 O O . THR A 1 161 ? -9.334 8.772 7.925 1.00 89.50 161 THR A O 1
ATOM 1243 N N . GLU A 1 162 ? -8.019 7.558 6.579 1.00 88.38 162 GLU A N 1
ATOM 1244 C CA . GLU A 1 162 ? -8.687 6.291 6.891 1.00 88.38 162 GLU A CA 1
ATOM 1245 C C . GLU A 1 162 ? -8.526 5.911 8.365 1.00 88.38 162 GLU A C 1
ATOM 1247 O O . GLU A 1 162 ? -9.492 5.490 9.007 1.00 88.38 162 GLU A O 1
ATOM 1252 N N . MET A 1 163 ? -7.352 6.156 8.952 1.00 84.38 163 MET A N 1
ATOM 1253 C CA . MET A 1 163 ? -7.163 5.986 10.393 1.00 84.38 163 MET A CA 1
ATOM 1254 C C . MET A 1 163 ? -8.074 6.897 11.215 1.00 84.38 163 MET A C 1
ATOM 1256 O O . MET A 1 163 ? -8.739 6.425 12.139 1.00 84.38 163 MET A O 1
ATOM 1260 N N . ALA A 1 164 ? -8.129 8.188 10.882 1.00 88.56 164 ALA A N 1
ATOM 1261 C CA . ALA A 1 164 ? -8.981 9.146 11.581 1.00 88.56 164 ALA A CA 1
ATOM 1262 C C . ALA A 1 164 ? -10.467 8.763 11.468 1.00 88.56 164 ALA A C 1
ATOM 1264 O O . ALA A 1 164 ? -11.201 8.795 12.457 1.00 88.56 164 ALA A O 1
ATOM 1265 N N . GLN A 1 165 ? -10.906 8.320 10.286 1.00 90.25 165 GLN A N 1
ATOM 1266 C CA . GLN A 1 165 ? -12.269 7.835 10.074 1.00 90.25 165 GLN A CA 1
ATOM 1267 C C . GLN A 1 165 ? -12.564 6.566 10.879 1.00 90.25 165 GLN A C 1
ATOM 1269 O O . GLN A 1 165 ? -13.640 6.447 11.469 1.00 90.25 165 GLN A O 1
ATOM 1274 N N . PHE A 1 166 ? -11.632 5.613 10.927 1.00 89.31 166 PHE A N 1
ATOM 1275 C CA . PHE A 1 166 ? -11.787 4.405 11.732 1.00 89.31 166 PHE A CA 1
ATOM 1276 C C . PHE A 1 166 ? -11.861 4.731 13.231 1.00 89.31 166 PHE A C 1
ATOM 1278 O O . PHE A 1 166 ? -12.693 4.164 13.947 1.00 89.31 166 PHE A O 1
ATOM 1285 N N . ALA A 1 167 ? -11.050 5.684 13.699 1.00 90.19 167 ALA A N 1
ATOM 1286 C CA . ALA A 1 167 ? -11.093 6.179 15.072 1.00 90.19 167 ALA A CA 1
ATOM 1287 C C . ALA A 1 167 ? -12.454 6.785 15.415 1.00 90.19 167 ALA A C 1
ATOM 1289 O O . ALA A 1 167 ? -13.086 6.360 16.383 1.00 90.19 167 ALA A O 1
ATOM 1290 N N . GLY A 1 168 ? -12.949 7.694 14.567 1.00 91.69 168 GLY A N 1
ATOM 1291 C CA . GLY A 1 168 ? -14.251 8.333 14.749 1.00 91.69 168 GLY A CA 1
ATOM 1292 C C . GLY A 1 168 ? -15.408 7.331 14.787 1.00 91.69 168 GLY A C 1
ATOM 1293 O O . GLY A 1 168 ? -16.295 7.448 15.625 1.00 91.69 168 GLY A O 1
ATOM 1294 N N . LYS A 1 169 ? -15.374 6.294 13.942 1.00 91.69 169 LYS A N 1
ATOM 1295 C CA . LYS A 1 169 ? -16.426 5.263 13.902 1.00 91.69 169 LYS A CA 1
ATOM 1296 C C . LYS A 1 169 ? -16.419 4.316 15.093 1.00 91.69 169 LYS A C 1
ATOM 1298 O O . LYS A 1 169 ? -17.470 3.818 15.476 1.00 91.69 169 LYS A O 1
ATOM 1303 N N . THR A 1 170 ? -15.243 3.999 15.626 1.00 91.94 170 THR A N 1
ATOM 1304 C CA . THR A 1 170 ? -15.110 3.006 16.703 1.00 91.94 170 THR A CA 1
ATOM 1305 C C . THR A 1 170 ? -15.107 3.626 18.095 1.00 91.94 170 THR A C 1
ATOM 1307 O O . THR A 1 170 ? -15.125 2.886 19.077 1.00 91.94 170 THR A O 1
ATOM 1310 N N . GLY A 1 171 ? -15.033 4.958 18.197 1.00 92.50 171 GLY A N 1
ATOM 1311 C CA . GLY A 1 171 ? -14.837 5.660 19.467 1.00 92.50 171 GLY A CA 1
ATOM 1312 C C . GLY A 1 171 ? -13.501 5.322 20.140 1.00 92.50 171 GLY A C 1
ATOM 1313 O O . GLY A 1 171 ? -13.319 5.589 21.327 1.00 92.50 171 GLY A O 1
ATOM 1314 N N . LYS A 1 172 ? -12.564 4.691 19.417 1.00 89.75 172 LYS A N 1
ATOM 1315 C CA . LYS A 1 172 ? -11.269 4.274 19.962 1.00 89.75 172 LYS A CA 1
ATOM 1316 C C . LYS A 1 172 ? -10.248 5.391 19.830 1.00 89.75 172 LYS A C 1
ATOM 1318 O O . LYS A 1 172 ? -10.201 6.105 18.832 1.00 89.75 172 LYS A O 1
ATOM 1323 N N . ARG A 1 173 ? -9.375 5.493 20.833 1.00 85.44 173 ARG A N 1
ATOM 1324 C CA . ARG A 1 173 ? -8.222 6.399 20.792 1.00 85.44 173 ARG A CA 1
ATOM 1325 C C . ARG A 1 173 ? -7.247 5.965 19.683 1.00 85.44 173 ARG A C 1
ATOM 1327 O O . ARG A 1 173 ? -7.062 4.757 19.516 1.00 85.44 173 ARG A O 1
ATOM 1334 N N . PRO A 1 174 ? -6.570 6.907 18.998 1.00 79.94 174 PRO A N 1
ATOM 1335 C CA . PRO A 1 174 ? -5.583 6.603 17.955 1.00 79.94 174 PRO A CA 1
ATOM 1336 C C . PRO A 1 174 ? -4.533 5.556 18.359 1.00 79.94 174 PRO A C 1
ATOM 1338 O O . PRO A 1 174 ? -4.261 4.634 17.598 1.00 79.94 174 PRO A O 1
ATOM 1341 N N . SER A 1 175 ? -4.040 5.598 19.599 1.00 80.31 175 SER A N 1
ATOM 1342 C CA . SER A 1 175 ? -3.047 4.638 20.107 1.00 80.31 175 SER A CA 1
ATOM 1343 C C . SER A 1 175 ? -3.535 3.182 20.147 1.00 80.31 175 SER A C 1
ATOM 1345 O O . SER A 1 175 ? -2.764 2.255 19.918 1.00 80.31 175 SER A O 1
ATOM 1347 N N . LEU A 1 176 ? -4.827 2.946 20.403 1.00 83.44 176 LEU A N 1
ATOM 1348 C CA . LEU A 1 176 ? -5.405 1.594 20.362 1.00 83.44 176 LEU A CA 1
ATOM 1349 C C . LEU A 1 176 ? -5.561 1.082 18.929 1.00 83.44 176 LEU A C 1
ATOM 1351 O O . LEU A 1 176 ? -5.644 -0.124 18.699 1.00 83.44 176 LEU A O 1
ATOM 1355 N N . ILE A 1 177 ? -5.637 2.000 17.972 1.00 83.94 177 ILE A N 1
ATOM 1356 C CA . ILE A 1 177 ? -5.753 1.682 16.555 1.00 83.94 177 ILE A CA 1
ATOM 1357 C C . ILE A 1 177 ? -4.372 1.307 16.031 1.00 83.94 177 ILE A C 1
ATOM 1359 O O . ILE A 1 177 ? -4.251 0.252 15.422 1.00 83.94 177 ILE A O 1
ATOM 1363 N N . GLU A 1 178 ? -3.323 2.053 16.382 1.00 82.44 178 GLU A N 1
ATOM 1364 C CA . GLU A 1 178 ? -1.932 1.698 16.060 1.00 82.44 178 GLU A CA 1
ATOM 1365 C C . GLU A 1 178 ? -1.575 0.260 16.471 1.00 82.44 178 GLU A C 1
ATOM 1367 O O . GLU A 1 178 ? -0.964 -0.469 15.690 1.00 82.44 178 GLU A O 1
ATOM 1372 N N . GLY A 1 179 ? -2.021 -0.194 17.649 1.00 83.56 179 GLY A N 1
ATOM 1373 C CA . GLY A 1 179 ? -1.833 -1.581 18.088 1.00 83.56 179 GLY A CA 1
ATOM 1374 C C . GLY A 1 179 ? -2.436 -2.607 17.121 1.00 83.56 179 GLY A C 1
ATOM 1375 O O . GLY A 1 179 ? -1.766 -3.562 16.741 1.00 83.56 179 GLY A O 1
ATOM 1376 N N . LYS A 1 180 ? -3.660 -2.365 16.636 1.00 84.94 180 LYS A N 1
ATOM 1377 C CA . LYS A 1 180 ? -4.300 -3.226 15.627 1.00 84.94 180 LYS A CA 1
ATOM 1378 C C . LYS A 1 180 ? -3.591 -3.193 14.282 1.00 84.94 180 LYS A C 1
ATOM 1380 O O . LYS A 1 180 ? -3.600 -4.178 13.558 1.00 84.94 180 LYS A O 1
ATOM 1385 N N . PHE A 1 181 ? -2.991 -2.066 13.926 1.00 83.06 181 PHE A N 1
ATOM 1386 C CA . PHE A 1 181 ? -2.221 -1.959 12.694 1.00 83.06 181 PHE A CA 1
ATOM 1387 C C . PHE A 1 181 ? -0.929 -2.766 12.749 1.00 83.06 181 PHE A C 1
ATOM 1389 O O . PHE A 1 181 ? -0.549 -3.372 11.750 1.00 83.06 181 PHE A O 1
ATOM 1396 N N . ARG A 1 182 ? -0.285 -2.843 13.917 1.00 85.94 182 ARG A N 1
ATOM 1397 C CA . ARG A 1 182 ? 0.887 -3.708 14.095 1.00 85.94 182 ARG A CA 1
ATOM 1398 C C . ARG A 1 182 ? 0.568 -5.176 13.829 1.00 85.94 182 ARG A C 1
ATOM 1400 O O . ARG A 1 182 ? 1.410 -5.861 13.266 1.00 85.94 182 ARG A O 1
ATOM 1407 N N . GLU A 1 183 ? -0.643 -5.635 14.151 1.00 88.19 183 GLU A N 1
ATOM 1408 C CA . GLU A 1 183 ? -1.094 -7.012 13.872 1.00 88.19 183 GLU A CA 1
ATOM 1409 C C . GLU A 1 183 ? -1.226 -7.309 12.366 1.00 88.19 183 GLU A C 1
ATOM 1411 O O . GLU A 1 183 ? -1.161 -8.464 11.945 1.00 88.19 183 GLU A O 1
ATOM 1416 N N . VAL A 1 184 ? -1.396 -6.275 11.537 1.00 90.25 184 VAL A N 1
ATOM 1417 C CA . VAL A 1 184 ? -1.492 -6.401 10.073 1.00 90.25 184 VAL A CA 1
ATOM 1418 C C . VAL A 1 184 ? -0.104 -6.583 9.449 1.00 90.25 184 VAL A C 1
ATOM 1420 O O . VAL A 1 184 ? 0.031 -7.264 8.428 1.00 90.25 184 VAL A O 1
ATOM 1423 N N . CYS A 1 185 ? 0.920 -5.996 10.072 1.00 91.62 185 CYS A N 1
ATOM 1424 C CA . CYS A 1 185 ? 2.294 -5.971 9.586 1.00 91.62 185 CYS A CA 1
ATOM 1425 C C . CYS A 1 185 ? 3.060 -7.254 9.913 1.00 91.62 185 CYS A C 1
ATOM 1427 O O . CYS A 1 185 ? 3.024 -7.751 11.033 1.00 91.62 185 CYS A O 1
ATOM 1429 N N . ASP A 1 186 ? 3.842 -7.755 8.954 1.00 87.81 186 ASP A N 1
ATOM 1430 C CA . ASP A 1 186 ? 4.723 -8.912 9.171 1.00 87.81 186 ASP A CA 1
ATOM 1431 C C . ASP A 1 186 ? 5.840 -8.616 10.178 1.00 87.81 186 ASP A C 1
ATOM 1433 O O . ASP A 1 186 ? 6.313 -9.514 10.869 1.00 87.81 186 ASP A O 1
ATOM 1437 N N . SER A 1 187 ? 6.288 -7.363 10.233 1.00 77.50 187 SER A N 1
ATOM 1438 C CA . SER A 1 187 ? 7.349 -6.907 11.132 1.00 77.50 187 SER A CA 1
ATOM 1439 C C . SER A 1 187 ? 6.850 -6.555 12.536 1.00 77.50 187 SER A C 1
ATOM 1441 O O . SER A 1 187 ? 7.666 -6.306 13.421 1.00 77.50 187 SER A O 1
ATOM 1443 N N . GLY A 1 188 ? 5.531 -6.448 12.739 1.00 75.94 188 GLY A N 1
ATOM 1444 C CA . GLY A 1 188 ? 4.958 -5.790 13.918 1.00 75.94 188 GLY A CA 1
ATOM 1445 C C . GLY A 1 188 ? 5.281 -4.289 14.015 1.00 75.94 188 GLY A C 1
ATOM 1446 O O . GLY A 1 188 ? 4.945 -3.659 15.019 1.00 75.94 188 GLY A O 1
ATOM 1447 N N . ALA A 1 189 ? 5.929 -3.707 12.998 1.00 73.06 189 ALA A N 1
ATOM 1448 C CA . ALA A 1 189 ? 6.287 -2.297 12.929 1.00 73.06 189 ALA A CA 1
ATOM 1449 C C . ALA A 1 189 ? 5.324 -1.546 12.00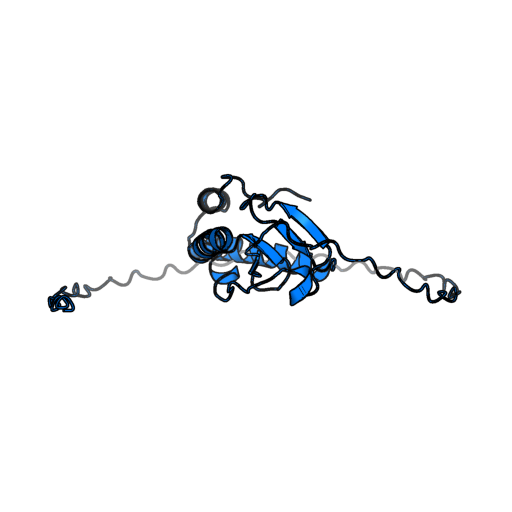3 1.00 73.06 189 ALA A C 1
ATOM 1451 O O . ALA A 1 189 ? 5.040 -1.976 10.887 1.00 73.06 189 ALA A O 1
ATOM 1452 N N . THR A 1 190 ? 4.848 -0.394 12.464 1.00 67.12 190 THR A N 1
ATOM 1453 C CA . THR A 1 190 ? 4.006 0.527 11.696 1.00 67.12 190 THR A CA 1
ATOM 1454 C C . THR A 1 190 ? 4.810 1.774 11.359 1.00 67.12 190 THR A C 1
ATOM 1456 O O . THR A 1 190 ? 5.446 2.341 12.242 1.00 67.12 190 THR A O 1
ATOM 1459 N N . SER A 1 191 ? 4.751 2.242 10.112 1.00 60.53 191 SER A N 1
ATOM 1460 C CA . SER A 1 191 ? 5.348 3.528 9.712 1.00 60.53 191 SER A CA 1
ATOM 1461 C C . SER A 1 191 ? 4.508 4.745 10.116 1.00 60.53 191 SER A C 1
ATOM 1463 O O . SER A 1 191 ? 4.902 5.879 9.861 1.00 60.53 191 SER A O 1
ATOM 1465 N N . PHE A 1 192 ? 3.346 4.528 10.734 1.00 58.78 192 PHE A N 1
ATOM 1466 C CA . PHE A 1 192 ? 2.475 5.592 11.213 1.00 58.78 192 PHE A CA 1
ATOM 1467 C C . PHE A 1 192 ? 3.179 6.411 12.300 1.00 58.78 192 PHE A C 1
ATOM 1469 O O . PHE A 1 192 ? 3.455 5.900 13.381 1.00 58.78 192 PHE A O 1
ATOM 1476 N N . GLY A 1 193 ? 3.495 7.670 11.986 1.00 44.00 193 GLY A N 1
ATOM 1477 C CA . GLY A 1 193 ? 4.064 8.629 12.937 1.00 44.00 193 GLY A CA 1
ATOM 1478 C C . GLY A 1 193 ? 5.591 8.735 12.959 1.00 44.00 193 GLY A C 1
ATOM 1479 O O . GLY A 1 193 ? 6.111 9.535 13.732 1.00 44.00 193 GLY A O 1
ATOM 1480 N N . ALA A 1 194 ? 6.321 8.002 12.112 1.00 46.22 194 ALA A N 1
ATOM 1481 C CA . ALA A 1 194 ? 7.710 8.360 11.840 1.00 46.22 194 ALA A CA 1
ATOM 1482 C C . ALA A 1 194 ? 7.693 9.604 10.944 1.00 46.22 194 ALA A C 1
ATOM 1484 O O . ALA A 1 194 ? 7.500 9.496 9.735 1.00 46.22 194 ALA A O 1
ATOM 1485 N N . THR A 1 195 ? 7.793 10.784 11.556 1.00 36.09 195 THR A N 1
ATOM 1486 C CA . THR A 1 195 ? 8.033 12.045 10.851 1.00 36.09 195 THR A CA 1
ATOM 1487 C C . THR A 1 195 ? 9.229 11.836 9.919 1.00 36.09 195 THR A C 1
ATOM 1489 O O . THR A 1 195 ? 10.329 11.567 10.404 1.00 36.09 195 THR A O 1
ATOM 1492 N N . LEU A 1 196 ? 8.980 11.848 8.605 1.00 30.70 196 LEU A N 1
ATOM 1493 C CA . LEU A 1 196 ? 10.020 11.877 7.574 1.00 30.70 196 LEU A CA 1
ATOM 1494 C C . LEU A 1 196 ? 10.755 13.217 7.610 1.00 30.70 196 LEU A C 1
ATOM 1496 O O . LEU A 1 196 ? 10.069 14.243 7.824 1.00 30.70 196 LEU A O 1
#